Protein AF-E4YHD9-F1 (afdb_monomer_lite)

Foldseek 3Di:
DPVVVVLVPDPVNPVPDDCVVPPQQLVVVVVDPDLVLLVVLCVVVVHDSVVLVVLCVVCVVPVPPCPPPDRDPSNVSSVVVSVVSVVCSVCVVVVDPDDPPPVPPPDDPPDPDPPPPDPPPLDDPPPPPDDDDDDDDDDDPPPDDHDDDDAADKDQDDLVVVVVLLVVLCVVVVWDWDDPDPFKIKIKDQDPVDHPDIFIKMWGKDFDPPADPVGGMIGIHIGGDPPPPDPDDDPDDPPVVVVVNVVVSVVVSVSSVVSSVVVVVD

InterPro domains:
  IPR028375 KA1 domain/Ssp2, C-terminal [SSF103243] (132-262)
  IPR032270 AMPK, C-terminal adenylate sensor domain [PF16579] (148-260)

pLDDT: mean 76.1, std 18.82, range [35.81, 97.81]

Sequence (266 aa):
VNPFQDILEHPWFRVNLKDYLFPAPGQQLQMGIDVEACQEVASKFGVCPDIVRKIVEEHLESPDLNQNEDPSRYLVAYRLIIDGKILQSQEPDFYLAPNKTSLLNLNVPKKAHPERMHELLDSGPADMVGAGQQMTKMPSTRQRPRSKWHLGIRSQSNSMHVMKEVYRALHELGFLWRNISFFRIRVKMDSKRNPGRHEKMNITLYRSPRCSERSPDYLLDFSSCQMENEREQSGDNSDWVSSHSTMEFFEMCSKIINKLALQGNN

Structure (mmCIF, N/CA/C/O backbone):
data_AF-E4YHD9-F1
#
_entry.id   AF-E4YHD9-F1
#
loop_
_atom_site.group_PDB
_atom_site.id
_atom_site.type_symbol
_atom_site.label_atom_id
_atom_site.label_alt_id
_atom_site.label_comp_id
_atom_site.label_asym_id
_atom_site.label_entity_id
_atom_site.label_seq_id
_atom_site.pdbx_PDB_ins_code
_atom_site.Cartn_x
_atom_site.Cartn_y
_atom_site.Cartn_z
_atom_site.occupancy
_atom_site.B_iso_or_equiv
_atom_site.auth_seq_id
_atom_site.auth_comp_id
_atom_site.auth_asym_id
_atom_site.auth_atom_id
_atom_site.pdbx_PDB_model_num
ATOM 1 N N . VAL A 1 1 ? -9.314 5.407 -13.294 1.00 48.62 1 VAL A N 1
ATOM 2 C CA . VAL A 1 1 ? -9.326 6.669 -14.062 1.00 48.62 1 VAL A CA 1
ATOM 3 C C . VAL A 1 1 ? -7.913 7.184 -13.998 1.00 48.62 1 VAL A C 1
ATOM 5 O O . VAL A 1 1 ? -7.441 7.415 -12.890 1.00 48.62 1 VAL A O 1
ATOM 8 N N . ASN A 1 2 ? -7.197 7.159 -15.115 1.00 65.44 2 ASN A N 1
ATOM 9 C CA . ASN A 1 2 ? -5.822 7.630 -15.157 1.00 65.44 2 ASN A CA 1
ATOM 10 C C . ASN A 1 2 ? -5.903 9.072 -15.678 1.00 65.44 2 ASN A C 1
ATOM 12 O O . ASN A 1 2 ? -5.987 9.250 -16.888 1.00 65.44 2 ASN A O 1
ATOM 16 N N . PRO A 1 3 ? -5.985 10.088 -14.795 1.00 75.31 3 PRO A N 1
ATOM 17 C CA . PRO A 1 3 ? -6.380 11.450 -15.179 1.00 75.31 3 PRO A CA 1
ATOM 18 C C . PRO A 1 3 ?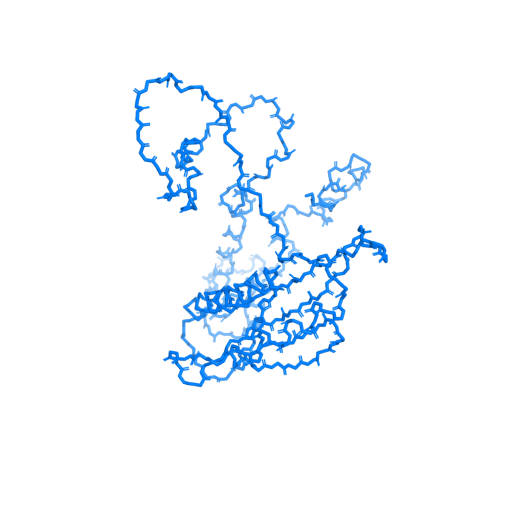 -5.442 12.066 -16.220 1.00 75.31 3 PRO A C 1
ATOM 20 O O . PRO A 1 3 ? -5.831 12.944 -16.977 1.00 75.31 3 PRO A O 1
ATOM 23 N N . PHE A 1 4 ? -4.205 11.582 -16.275 1.00 77.81 4 PHE A N 1
ATOM 24 C CA . PHE A 1 4 ? -3.233 11.964 -17.283 1.00 77.81 4 PHE A CA 1
ATOM 25 C C . PHE A 1 4 ? -3.585 11.430 -18.679 1.00 77.81 4 PHE A C 1
ATOM 27 O O . PHE A 1 4 ? -3.521 12.173 -19.652 1.00 77.81 4 PHE A O 1
ATOM 34 N N . GLN A 1 5 ? -4.023 10.171 -18.771 1.00 78.19 5 GLN A N 1
ATOM 35 C CA . GLN A 1 5 ? -4.458 9.563 -20.028 1.00 78.19 5 GLN A CA 1
ATOM 36 C C . GLN A 1 5 ? -5.685 10.289 -20.593 1.00 78.19 5 GLN A C 1
ATOM 38 O O . GLN A 1 5 ? -5.737 10.573 -21.786 1.00 78.19 5 GLN A O 1
ATOM 43 N N . ASP A 1 6 ? -6.615 10.677 -19.718 1.00 81.69 6 ASP A N 1
ATOM 44 C CA . ASP A 1 6 ? -7.809 11.434 -20.103 1.00 81.69 6 ASP A CA 1
ATOM 45 C C . ASP A 1 6 ? -7.440 12.803 -20.716 1.00 81.69 6 ASP A C 1
ATOM 47 O O . ASP A 1 6 ? -8.087 13.263 -21.657 1.00 81.69 6 ASP A O 1
ATOM 51 N N . ILE A 1 7 ? -6.367 13.442 -20.228 1.00 85.56 7 ILE A N 1
ATOM 52 C CA . ILE A 1 7 ? -5.830 14.691 -20.796 1.00 85.56 7 ILE A CA 1
ATOM 53 C C . ILE A 1 7 ? -5.183 14.435 -22.164 1.00 85.56 7 ILE A C 1
ATOM 55 O O . ILE A 1 7 ? -5.449 15.186 -23.100 1.00 85.56 7 ILE A O 1
ATOM 59 N N . LEU A 1 8 ? -4.385 13.371 -22.310 1.00 81.12 8 LEU A N 1
ATOM 60 C CA . LEU A 1 8 ? -3.753 12.998 -23.588 1.00 81.12 8 LEU A CA 1
ATOM 61 C C . LEU A 1 8 ? -4.771 12.624 -24.678 1.00 81.12 8 LEU A C 1
ATOM 63 O O . LEU A 1 8 ? -4.512 12.765 -25.878 1.00 81.12 8 LEU A O 1
ATOM 67 N N . GLU A 1 9 ? -5.935 12.126 -24.274 1.00 83.12 9 GLU A N 1
ATOM 68 C CA . GLU A 1 9 ? -7.043 11.781 -25.165 1.00 83.12 9 GLU A CA 1
ATOM 69 C C . GLU A 1 9 ? -7.969 12.969 -25.454 1.00 83.12 9 GLU A C 1
ATOM 71 O O . GLU A 1 9 ? -8.750 12.922 -26.407 1.00 83.12 9 GLU A O 1
ATOM 76 N N . HIS A 1 10 ? -7.861 14.061 -24.691 1.00 87.75 10 HIS A N 1
ATOM 77 C CA . HIS A 1 10 ? -8.752 15.203 -24.825 1.00 87.75 10 HIS A CA 1
ATOM 78 C C . HIS A 1 10 ? -8.559 15.920 -26.181 1.00 87.75 10 HIS A C 1
ATOM 80 O O . HIS A 1 10 ? -7.440 16.338 -26.501 1.00 87.75 10 HIS A O 1
ATOM 86 N N . PRO A 1 11 ? -9.632 16.163 -26.966 1.00 88.06 11 PRO A N 1
ATOM 87 C CA . PRO A 1 11 ? -9.526 16.726 -28.317 1.00 88.06 11 PRO A CA 1
ATOM 88 C C . PRO A 1 11 ? -8.788 18.064 -28.379 1.00 88.06 11 PRO A C 1
ATOM 90 O O . PRO A 1 11 ? -8.002 18.284 -29.293 1.00 88.06 11 PRO A O 1
ATOM 93 N N . TRP A 1 12 ? -8.996 18.935 -27.385 1.00 90.62 12 TRP A N 1
ATOM 94 C CA . TRP A 1 12 ? -8.297 20.223 -27.289 1.00 90.62 12 TRP A CA 1
ATOM 95 C C . TRP A 1 12 ? -6.788 20.062 -27.065 1.00 90.62 12 TRP A C 1
ATOM 97 O O . TRP A 1 12 ? -6.008 20.822 -27.626 1.00 90.62 12 TRP A O 1
ATOM 107 N N . PHE A 1 13 ? -6.371 19.062 -26.281 1.00 87.00 13 PHE A N 1
ATOM 108 C CA . PHE A 1 13 ? -4.959 18.833 -25.970 1.00 87.00 13 PHE A CA 1
ATOM 109 C C . PHE A 1 13 ? -4.200 18.237 -27.163 1.00 87.00 13 PHE A C 1
ATOM 111 O O . PHE A 1 13 ? -3.004 18.465 -27.313 1.00 87.00 13 PHE A O 1
ATOM 118 N N . ARG 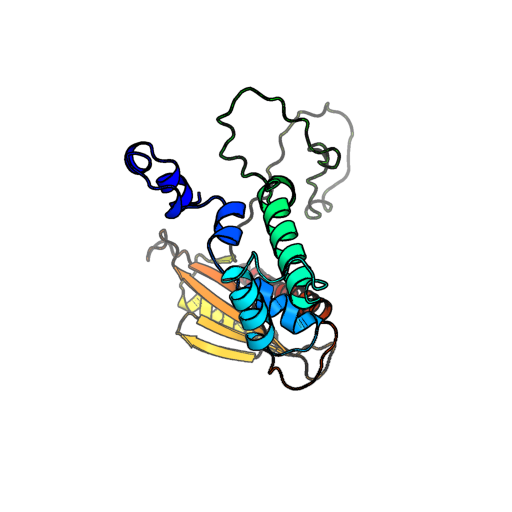A 1 14 ? -4.900 17.515 -28.048 1.00 84.50 14 ARG A N 1
ATOM 119 C CA . ARG A 1 14 ? -4.325 16.952 -29.280 1.00 84.50 14 ARG A CA 1
ATOM 120 C C . ARG A 1 14 ? -4.115 17.974 -30.398 1.00 84.50 14 ARG A C 1
ATOM 122 O O . ARG A 1 14 ? -3.439 17.664 -31.376 1.00 84.50 14 ARG A O 1
ATOM 129 N N . VAL A 1 15 ? -4.662 19.184 -30.283 1.00 87.81 15 VAL A N 1
ATOM 130 C CA . VAL A 1 15 ? -4.446 20.238 -31.285 1.00 87.81 15 VAL A CA 1
ATOM 131 C C . VAL A 1 15 ? -2.994 20.719 -31.211 1.00 87.81 15 VAL A C 1
ATOM 133 O O . VAL A 1 15 ? -2.560 21.217 -30.178 1.00 87.81 15 VAL A O 1
ATOM 136 N N . ASN A 1 16 ? -2.249 20.605 -32.318 1.00 81.62 16 ASN A N 1
ATOM 137 C CA . ASN A 1 16 ? -0.822 20.961 -32.415 1.00 81.62 16 ASN A CA 1
ATOM 138 C C . ASN A 1 16 ? 0.091 20.232 -31.410 1.00 81.62 16 ASN A C 1
ATOM 140 O O . ASN A 1 16 ? 1.177 20.723 -31.084 1.00 81.62 16 ASN A O 1
ATOM 144 N N . LEU A 1 17 ? -0.329 19.062 -30.921 1.00 82.38 17 LEU A N 1
ATOM 145 C CA . LEU A 1 17 ? 0.505 18.245 -30.054 1.00 82.38 17 LEU A CA 1
ATOM 146 C C . LEU A 1 17 ? 1.655 17.651 -30.869 1.00 82.38 17 LEU A C 1
ATOM 148 O O . LEU A 1 17 ? 1.427 16.983 -31.872 1.00 82.38 17 LEU A O 1
ATOM 152 N N . LYS A 1 18 ? 2.893 17.915 -30.452 1.00 81.69 18 LYS A N 1
ATOM 153 C CA . LYS A 1 18 ? 4.074 17.389 -31.138 1.00 81.69 18 LYS A CA 1
ATOM 154 C C . LYS A 1 18 ? 4.353 15.955 -30.692 1.00 81.69 18 LYS A C 1
ATOM 156 O O . LYS A 1 18 ? 4.441 15.704 -29.492 1.00 81.69 18 LYS A O 1
ATOM 161 N N . ASP A 1 19 ? 4.583 15.062 -31.650 1.00 70.50 19 ASP A N 1
ATOM 162 C CA . ASP A 1 19 ? 4.723 13.615 -31.412 1.00 70.50 19 ASP A CA 1
ATOM 163 C C . ASP A 1 19 ? 5.881 13.249 -30.470 1.00 70.50 19 ASP A C 1
ATOM 165 O O . ASP A 1 19 ? 5.806 12.273 -29.730 1.00 70.50 19 ASP A O 1
ATOM 169 N N . TYR A 1 20 ? 6.935 14.069 -30.419 1.00 75.56 20 TYR A N 1
ATOM 170 C CA . TYR A 1 20 ? 8.066 13.837 -29.516 1.00 75.56 20 TYR A CA 1
ATOM 171 C C . TYR A 1 20 ? 7.750 14.108 -28.036 1.00 75.56 20 TYR A C 1
ATOM 173 O O . TYR A 1 20 ? 8.527 13.707 -27.173 1.00 75.56 20 TYR A O 1
ATOM 181 N N . LEU A 1 21 ? 6.662 14.826 -27.721 1.00 77.56 21 LEU A N 1
ATOM 182 C CA . LEU A 1 21 ? 6.291 15.134 -26.333 1.00 77.56 21 LEU A CA 1
ATOM 183 C C . LEU A 1 21 ? 5.737 13.902 -25.615 1.00 77.56 21 LEU A C 1
ATOM 185 O O . LEU A 1 21 ? 5.952 13.748 -24.415 1.00 77.56 21 LEU A O 1
ATOM 189 N N . PHE A 1 22 ? 5.057 13.026 -26.360 1.00 73.50 22 PHE A N 1
ATOM 190 C CA . PHE A 1 22 ? 4.496 11.768 -25.871 1.00 73.50 22 PHE A CA 1
ATOM 191 C C . PHE A 1 22 ? 4.746 10.670 -26.905 1.00 73.50 22 PHE A C 1
ATOM 193 O O . PHE A 1 22 ? 3.812 10.252 -27.594 1.00 73.50 22 PHE A O 1
ATOM 200 N N . PRO A 1 23 ? 6.002 10.217 -27.052 1.00 67.06 23 PRO A N 1
ATOM 201 C CA . PRO A 1 23 ? 6.299 9.168 -28.007 1.00 67.06 23 PRO A CA 1
ATOM 202 C C . PRO A 1 23 ? 5.569 7.897 -27.573 1.00 67.06 23 PRO A C 1
ATOM 204 O O . PRO A 1 23 ? 5.391 7.651 -26.376 1.00 67.06 23 PRO A O 1
ATOM 207 N N . ALA A 1 24 ? 5.161 7.066 -28.532 1.00 64.69 24 ALA A N 1
ATOM 208 C CA . ALA A 1 24 ? 4.681 5.729 -28.192 1.00 64.69 24 ALA A CA 1
ATOM 209 C C . ALA A 1 24 ? 5.757 5.005 -27.354 1.00 64.69 24 ALA A C 1
ATOM 211 O O . ALA A 1 24 ? 6.942 5.273 -27.567 1.00 64.69 24 ALA A O 1
ATOM 212 N N . PRO A 1 25 ? 5.410 4.076 -26.447 1.00 59.47 25 PRO A N 1
ATOM 213 C CA . PRO A 1 25 ? 6.402 3.418 -25.594 1.00 59.47 25 PRO A CA 1
ATOM 214 C C . PRO A 1 25 ? 7.589 2.836 -26.380 1.00 59.47 25 PRO A C 1
ATOM 216 O O . PRO A 1 25 ? 8.729 2.943 -25.945 1.00 59.47 25 PRO A O 1
ATOM 219 N N . GLY A 1 26 ? 7.351 2.328 -27.597 1.00 61.28 26 GLY A N 1
ATOM 220 C CA . GLY A 1 26 ? 8.428 1.874 -28.479 1.00 61.28 26 GLY A CA 1
ATOM 221 C C . GLY A 1 26 ? 9.274 2.980 -29.128 1.00 61.28 26 GLY A C 1
ATOM 222 O O . GLY A 1 26 ? 10.451 2.766 -29.388 1.00 61.28 26 GLY A O 1
ATOM 223 N N . GLN A 1 27 ? 8.718 4.176 -29.340 1.00 61.53 27 GLN A N 1
ATOM 224 C CA . GLN A 1 27 ? 9.462 5.350 -29.809 1.00 61.53 27 GLN A CA 1
ATOM 225 C C . GLN A 1 27 ? 10.264 6.000 -28.673 1.00 61.53 27 GLN A C 1
ATOM 227 O O . GLN A 1 27 ? 11.371 6.467 -28.913 1.00 61.53 27 GLN A O 1
ATOM 232 N N . GLN A 1 28 ? 9.770 5.994 -27.426 1.00 60.44 28 GLN A N 1
ATOM 233 C CA . GLN A 1 28 ? 10.513 6.528 -26.269 1.00 60.44 28 GLN A CA 1
ATOM 234 C C . GLN A 1 28 ? 11.845 5.801 -26.078 1.00 60.44 28 GLN A C 1
ATOM 236 O O . GLN A 1 28 ? 12.870 6.436 -25.849 1.00 60.44 28 GLN A O 1
ATOM 241 N N . LEU A 1 29 ? 11.825 4.480 -26.254 1.00 59.84 29 LEU A N 1
ATOM 242 C CA . LEU A 1 29 ? 12.993 3.604 -26.169 1.00 59.84 29 LEU A CA 1
ATOM 243 C C . LEU A 1 29 ? 13.989 3.792 -27.327 1.00 59.84 29 LEU A C 1
ATOM 245 O O . LEU A 1 29 ? 15.109 3.294 -27.265 1.00 59.84 29 LEU A O 1
ATOM 249 N N . GLN A 1 30 ? 13.581 4.501 -28.383 1.00 63.38 30 GLN A N 1
ATOM 250 C CA . GLN A 1 30 ? 14.393 4.791 -29.564 1.00 63.38 30 GLN A CA 1
ATOM 251 C C . GLN A 1 30 ? 14.929 6.235 -29.568 1.00 63.38 30 GLN A C 1
ATOM 253 O O . GLN A 1 30 ? 15.876 6.536 -30.288 1.00 63.38 30 GLN A O 1
ATOM 258 N N . MET A 1 31 ? 14.347 7.120 -28.748 1.00 62.12 31 MET A N 1
ATOM 259 C CA . MET A 1 31 ? 14.661 8.555 -28.674 1.00 62.12 31 MET A CA 1
ATOM 260 C C . MET A 1 31 ? 15.715 8.917 -27.612 1.00 62.12 31 MET A C 1
ATOM 262 O O . MET A 1 31 ? 15.971 10.098 -27.377 1.00 62.12 31 MET A O 1
ATOM 266 N N . GLY A 1 32 ? 16.328 7.928 -26.962 1.00 71.56 32 GLY A N 1
ATOM 267 C CA . GLY A 1 32 ? 17.365 8.131 -25.955 1.00 71.56 32 GLY A CA 1
ATOM 268 C C . GLY A 1 32 ? 17.894 6.811 -25.401 1.00 71.56 32 GLY A C 1
ATOM 269 O O . GLY A 1 32 ? 17.433 5.735 -25.776 1.00 71.56 32 GLY A O 1
ATOM 270 N N . ILE A 1 33 ? 18.876 6.897 -24.505 1.00 79.88 33 ILE A N 1
ATOM 271 C CA . ILE A 1 33 ? 19.463 5.720 -23.860 1.00 79.88 33 ILE A CA 1
ATOM 272 C C . ILE A 1 33 ? 18.646 5.365 -22.623 1.00 79.88 33 ILE A C 1
ATOM 274 O O . ILE A 1 33 ? 18.515 6.164 -21.694 1.00 79.88 33 ILE A O 1
ATOM 278 N N . ASP A 1 34 ? 18.109 4.150 -22.607 1.00 83.88 34 ASP A N 1
ATOM 279 C CA . ASP A 1 34 ? 17.358 3.617 -21.479 1.00 83.88 34 ASP A CA 1
ATOM 280 C C . ASP A 1 34 ? 18.332 3.204 -20.365 1.00 83.88 34 ASP A C 1
ATOM 282 O O . ASP A 1 34 ? 19.030 2.187 -20.432 1.00 83.88 34 ASP A O 1
ATOM 286 N N . VAL A 1 35 ? 18.382 4.027 -19.317 1.00 86.62 35 VAL A N 1
ATOM 287 C CA . VAL A 1 35 ? 19.267 3.828 -18.162 1.00 86.62 35 VAL A CA 1
ATOM 288 C C . VAL A 1 35 ? 18.940 2.536 -17.407 1.00 86.62 35 VAL A C 1
ATOM 290 O O . VAL A 1 35 ? 19.848 1.897 -16.877 1.00 86.62 35 VAL A O 1
ATOM 293 N N . GLU A 1 36 ? 17.671 2.128 -17.372 1.00 87.69 36 GLU A N 1
ATOM 294 C CA . GLU A 1 36 ? 17.235 0.898 -16.708 1.00 87.69 36 GLU A CA 1
ATOM 295 C C . GLU A 1 36 ? 17.693 -0.335 -17.494 1.00 87.69 36 GLU A C 1
ATOM 297 O O . 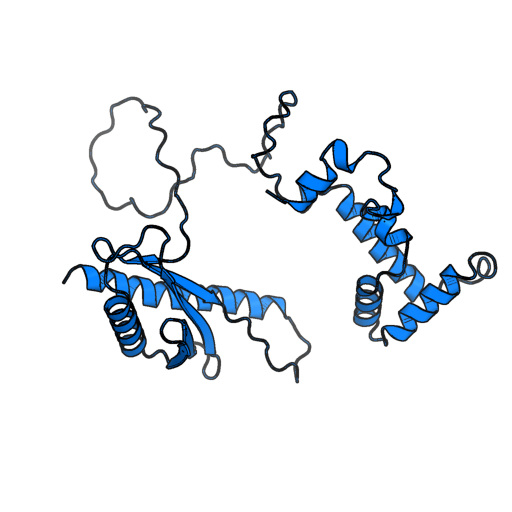GLU A 1 36 ? 18.213 -1.278 -16.903 1.00 87.69 36 GLU A O 1
ATOM 302 N N . ALA A 1 37 ? 17.601 -0.303 -18.826 1.00 87.25 37 ALA A N 1
ATOM 303 C CA . ALA A 1 37 ? 18.131 -1.356 -19.684 1.00 87.25 37 ALA A CA 1
ATOM 304 C C . ALA A 1 37 ? 19.661 -1.458 -19.555 1.00 87.25 37 ALA A C 1
ATOM 306 O O . ALA A 1 37 ? 20.192 -2.560 -19.425 1.00 87.25 37 ALA A O 1
ATOM 307 N N . CYS A 1 38 ? 20.384 -0.331 -19.501 1.00 87.25 38 CYS A N 1
ATOM 308 C CA . CYS A 1 38 ? 21.824 -0.343 -19.218 1.00 87.25 38 CYS A CA 1
ATOM 309 C C . CYS A 1 38 ? 22.137 -0.958 -17.846 1.00 87.25 38 CYS A C 1
ATOM 311 O O . CYS A 1 38 ? 23.080 -1.742 -17.731 1.00 87.25 38 CYS A O 1
ATOM 313 N N . GLN A 1 39 ? 21.349 -0.629 -16.818 1.00 90.25 39 GLN A N 1
ATOM 314 C CA . GLN A 1 39 ? 21.501 -1.189 -15.475 1.00 90.25 39 GLN A CA 1
ATOM 315 C C . GLN A 1 39 ? 21.225 -2.697 -15.454 1.00 90.25 39 GLN A C 1
ATOM 317 O O . GLN A 1 39 ? 21.942 -3.443 -14.787 1.00 90.25 39 GLN A O 1
ATOM 322 N N . GLU A 1 40 ? 20.217 -3.157 -16.196 1.00 90.06 40 GLU A N 1
ATOM 323 C CA . GLU A 1 40 ? 19.879 -4.573 -16.318 1.00 90.06 40 GLU A CA 1
ATOM 324 C C . GLU A 1 40 ? 21.012 -5.356 -16.998 1.00 90.06 40 GLU A C 1
ATOM 326 O O . GLU A 1 40 ? 21.455 -6.374 -16.460 1.00 90.06 40 GLU A O 1
ATOM 331 N N . VAL A 1 41 ? 21.549 -4.863 -18.123 1.00 90.12 41 VAL A N 1
ATOM 332 C CA . VAL A 1 41 ? 22.732 -5.462 -18.772 1.00 90.12 41 VAL A CA 1
ATOM 333 C C . VAL A 1 41 ? 23.905 -5.480 -17.794 1.00 90.12 41 VAL A C 1
ATOM 335 O O . VAL A 1 41 ? 24.510 -6.524 -17.566 1.00 90.12 41 VAL A O 1
ATOM 338 N N . ALA A 1 42 ? 24.203 -4.348 -17.160 1.00 90.81 42 ALA A N 1
ATOM 339 C CA . ALA A 1 42 ? 25.302 -4.240 -16.210 1.00 90.81 42 ALA A CA 1
ATOM 340 C C . ALA A 1 42 ? 25.182 -5.254 -15.063 1.00 90.81 42 ALA A C 1
ATOM 342 O O . ALA A 1 42 ? 26.152 -5.941 -14.741 1.00 90.81 42 ALA A O 1
ATOM 343 N N . SER A 1 43 ? 23.974 -5.427 -14.522 1.00 91.56 43 SER A N 1
ATOM 344 C CA . SER A 1 43 ? 23.688 -6.401 -13.471 1.00 91.56 43 SER A CA 1
ATOM 345 C C . SER A 1 43 ? 23.843 -7.848 -13.943 1.00 91.56 43 SER A C 1
ATOM 347 O O . SER A 1 43 ? 24.369 -8.662 -13.188 1.00 91.56 43 SER A O 1
ATOM 349 N N . LYS A 1 44 ? 23.407 -8.196 -15.163 1.00 88.62 44 LYS A N 1
ATOM 350 C CA . LYS A 1 44 ? 23.517 -9.576 -15.682 1.00 88.62 44 LYS A CA 1
ATOM 351 C C . LYS A 1 44 ? 24.943 -9.957 -16.068 1.00 88.62 44 LYS A C 1
ATOM 353 O O . LYS A 1 44 ? 25.311 -11.121 -15.947 1.00 88.62 44 LYS A O 1
ATOM 358 N N . PHE A 1 45 ? 25.743 -8.990 -16.514 1.00 86.62 45 PHE A N 1
ATOM 359 C CA . PHE A 1 45 ? 27.141 -9.207 -16.897 1.00 86.62 45 PHE A CA 1
ATOM 360 C C . PHE A 1 45 ? 28.145 -8.896 -15.772 1.00 86.62 45 PHE A C 1
ATOM 362 O O . PHE A 1 45 ? 29.337 -9.133 -15.954 1.00 86.62 45 PHE A O 1
ATOM 369 N N . GLY A 1 46 ? 27.690 -8.379 -14.625 1.00 87.88 46 GLY A N 1
ATOM 370 C CA . GLY A 1 46 ? 28.546 -8.032 -13.485 1.00 87.88 46 GLY A CA 1
ATOM 371 C C . GLY A 1 46 ? 29.512 -6.874 -13.760 1.00 87.88 46 GLY A C 1
ATOM 372 O O . GLY A 1 46 ? 30.614 -6.852 -13.217 1.00 87.88 46 GLY A O 1
ATOM 373 N N . VAL A 1 47 ? 29.135 -5.932 -14.628 1.00 89.69 47 VAL A N 1
ATOM 374 C CA . VAL A 1 47 ? 29.976 -4.795 -15.047 1.00 89.69 47 VAL A CA 1
ATOM 375 C C . VAL A 1 47 ? 29.423 -3.466 -14.539 1.00 89.69 47 VAL A C 1
ATOM 377 O O . VAL A 1 47 ? 28.269 -3.374 -14.131 1.00 89.69 47 VAL A O 1
ATOM 380 N N . CYS A 1 48 ? 30.241 -2.411 -14.570 1.00 87.38 48 CYS A N 1
ATOM 381 C CA . CYS A 1 48 ? 29.781 -1.070 -14.218 1.00 87.38 48 CYS A CA 1
ATOM 382 C C . CYS A 1 48 ? 28.767 -0.548 -15.266 1.00 87.38 48 CYS A C 1
ATOM 384 O O . CYS A 1 48 ? 29.068 -0.609 -16.463 1.00 87.38 48 CYS A O 1
ATOM 386 N N . PRO A 1 49 ? 27.610 0.011 -14.855 1.00 85.81 49 PRO A N 1
ATOM 387 C CA . PRO A 1 49 ? 26.605 0.571 -15.768 1.00 85.81 49 PRO A CA 1
ATOM 388 C C . PRO A 1 49 ? 27.147 1.641 -16.717 1.00 85.81 49 PRO A C 1
ATOM 390 O O . PRO A 1 49 ? 26.716 1.719 -17.867 1.00 85.81 49 PRO A O 1
ATOM 393 N N . ASP A 1 50 ? 28.139 2.416 -16.272 1.00 86.81 50 ASP A N 1
ATOM 394 C CA . ASP A 1 50 ? 28.770 3.458 -17.087 1.00 86.81 50 ASP A CA 1
ATOM 395 C C . ASP A 1 50 ? 29.531 2.888 -18.293 1.00 86.81 50 ASP A C 1
ATOM 397 O O . ASP A 1 50 ? 29.644 3.555 -19.318 1.00 86.81 50 ASP A O 1
ATOM 401 N N . ILE A 1 51 ? 30.033 1.650 -18.203 1.00 85.31 51 ILE A N 1
ATOM 402 C CA . ILE A 1 51 ? 30.708 0.978 -19.325 1.00 85.31 51 ILE A CA 1
ATOM 403 C C . ILE A 1 51 ? 29.687 0.636 -20.407 1.00 85.31 51 ILE A C 1
ATOM 405 O O . ILE A 1 51 ? 29.913 0.918 -21.580 1.00 85.31 51 ILE A O 1
ATOM 409 N N . VAL A 1 52 ? 28.549 0.057 -20.011 1.00 84.81 52 VAL A N 1
ATOM 410 C CA . VAL A 1 52 ? 27.468 -0.288 -20.944 1.00 84.81 52 VAL A CA 1
ATOM 411 C C . VAL A 1 52 ? 26.930 0.976 -21.607 1.00 84.81 52 VAL A C 1
ATOM 413 O O . VAL A 1 52 ? 26.767 0.995 -22.823 1.00 84.81 52 VAL A O 1
ATOM 416 N N . ARG A 1 53 ? 26.716 2.044 -20.827 1.00 86.62 53 ARG A N 1
ATOM 417 C CA . ARG A 1 53 ? 26.241 3.328 -21.347 1.00 86.62 53 ARG A CA 1
ATOM 418 C C . ARG A 1 53 ? 27.183 3.898 -22.405 1.00 86.62 53 ARG A C 1
ATOM 420 O O . ARG A 1 53 ? 26.720 4.184 -23.498 1.00 86.62 53 ARG A O 1
ATOM 427 N N . LYS A 1 54 ? 28.486 3.982 -22.118 1.00 85.69 54 LYS A N 1
ATOM 428 C CA . LYS A 1 54 ? 29.482 4.512 -23.066 1.00 85.69 54 LYS A CA 1
ATOM 429 C C . LYS A 1 54 ? 29.516 3.741 -24.383 1.00 85.69 54 LYS A C 1
ATOM 431 O O . LYS A 1 54 ? 29.563 4.352 -25.438 1.00 85.69 54 LYS A O 1
ATOM 436 N N . ILE A 1 55 ? 29.453 2.410 -24.320 1.00 84.00 55 ILE A N 1
ATOM 437 C CA . ILE A 1 55 ? 29.454 1.556 -25.520 1.00 84.00 55 ILE A CA 1
ATOM 438 C C . ILE A 1 55 ? 28.187 1.783 -26.357 1.00 84.00 55 ILE A C 1
ATOM 440 O O . ILE A 1 55 ? 28.243 1.775 -27.584 1.00 84.00 55 ILE A O 1
ATOM 444 N N . VAL A 1 56 ? 27.037 1.985 -25.707 1.00 83.81 56 VAL A N 1
ATOM 445 C CA . VAL A 1 56 ? 25.777 2.300 -26.396 1.00 83.81 56 VAL A CA 1
ATOM 446 C C . VAL A 1 56 ? 25.805 3.718 -26.982 1.00 83.81 56 VAL A C 1
ATOM 448 O O . VAL A 1 56 ? 25.358 3.895 -28.111 1.00 83.81 56 VAL A O 1
ATOM 451 N N . GLU A 1 57 ? 26.354 4.702 -26.261 1.00 84.38 57 GLU A N 1
ATOM 452 C CA . GLU A 1 57 ? 26.552 6.087 -26.732 1.00 84.38 57 GLU A CA 1
ATOM 453 C C . GLU A 1 57 ? 27.439 6.131 -27.980 1.00 84.38 57 GLU A C 1
ATOM 455 O O . GLU A 1 57 ? 27.025 6.654 -29.012 1.00 84.38 57 GLU A O 1
ATOM 460 N N . GLU A 1 58 ? 28.612 5.498 -27.920 1.00 82.62 58 GLU A N 1
ATOM 461 C CA . GLU A 1 58 ? 29.586 5.448 -29.016 1.00 82.62 58 GLU A CA 1
ATOM 462 C C . GLU A 1 58 ? 28.981 4.854 -30.298 1.00 82.62 58 GLU A C 1
ATOM 464 O O . GLU A 1 58 ? 29.186 5.368 -31.402 1.00 82.62 58 GLU A O 1
ATOM 469 N N . HIS A 1 59 ? 28.172 3.801 -30.153 1.00 77.62 59 HIS A N 1
ATOM 470 C CA . HIS A 1 59 ? 27.513 3.160 -31.287 1.00 77.62 59 HIS A CA 1
ATOM 471 C C . HIS A 1 59 ? 26.334 3.976 -31.844 1.00 77.62 59 HIS A C 1
ATOM 473 O O . HIS A 1 59 ? 26.029 3.880 -33.032 1.00 77.62 59 HIS A O 1
ATOM 479 N N . LEU A 1 60 ? 25.671 4.786 -31.012 1.00 75.88 60 LEU A N 1
ATOM 480 C CA . LEU A 1 60 ? 24.581 5.669 -31.437 1.00 75.88 60 LEU A CA 1
ATOM 481 C C . LEU A 1 60 ? 25.107 6.909 -32.182 1.00 75.88 60 LEU A C 1
ATOM 483 O O . LEU A 1 60 ? 24.458 7.388 -33.111 1.00 75.88 60 LEU A O 1
ATOM 487 N N . GLU A 1 61 ? 26.286 7.406 -31.798 1.00 73.62 61 GLU A N 1
ATOM 488 C CA . GLU A 1 61 ? 26.963 8.542 -32.439 1.00 73.62 61 GLU A CA 1
ATOM 489 C C . GLU A 1 61 ? 27.650 8.166 -33.764 1.00 73.62 61 GLU A C 1
ATOM 491 O O . GLU A 1 61 ? 27.797 9.020 -34.641 1.00 73.62 61 GLU A O 1
ATOM 496 N N . SER A 1 62 ? 28.047 6.899 -33.945 1.00 66.25 62 SER A N 1
ATOM 497 C CA . SER A 1 62 ? 28.796 6.430 -35.124 1.00 66.25 62 SER A CA 1
ATOM 498 C C . SER A 1 62 ? 28.248 5.127 -35.750 1.00 66.25 62 SER A C 1
ATOM 500 O O . SER A 1 62 ? 28.948 4.113 -35.816 1.00 66.25 62 SER A O 1
ATOM 502 N N . PRO A 1 63 ? 27.006 5.128 -36.276 1.00 64.56 63 PRO A N 1
ATOM 503 C CA . PRO A 1 63 ? 26.370 3.920 -36.817 1.00 64.56 63 PRO A CA 1
ATOM 504 C C . PRO A 1 63 ? 27.051 3.357 -38.082 1.00 64.56 63 PRO A C 1
ATOM 506 O O . PRO A 1 63 ? 26.966 2.159 -38.343 1.00 64.56 63 PRO A O 1
ATOM 509 N N . ASP A 1 64 ? 27.749 4.192 -38.862 1.00 58.06 64 ASP A N 1
ATOM 510 C CA . ASP A 1 64 ? 28.301 3.807 -40.172 1.00 58.06 64 ASP A CA 1
ATOM 511 C C . ASP A 1 64 ? 29.732 3.242 -40.131 1.00 58.06 64 ASP A C 1
ATOM 513 O O . ASP A 1 64 ? 30.149 2.569 -41.073 1.00 58.06 64 ASP A O 1
ATOM 517 N N . LEU A 1 65 ? 30.500 3.477 -39.060 1.00 56.03 65 LEU A N 1
ATOM 518 C CA . LEU A 1 65 ? 31.923 3.094 -39.006 1.00 56.03 65 LEU A CA 1
ATOM 519 C C . LEU A 1 65 ? 32.161 1.654 -38.523 1.00 56.03 65 LEU A C 1
ATOM 521 O O . LEU A 1 65 ? 33.214 1.085 -38.800 1.00 56.03 65 LEU A O 1
ATOM 525 N N . ASN A 1 66 ? 31.174 1.047 -37.859 1.00 56.56 66 ASN A N 1
ATOM 526 C CA . ASN A 1 66 ? 31.326 -0.226 -37.147 1.00 56.56 66 ASN A CA 1
ATOM 527 C C . ASN A 1 66 ? 30.656 -1.426 -37.842 1.00 56.56 66 ASN A C 1
ATOM 529 O O . ASN A 1 66 ? 30.519 -2.481 -37.235 1.00 56.56 66 ASN A O 1
ATOM 533 N N . GLN A 1 67 ? 30.249 -1.311 -39.115 1.00 56.53 67 GLN A N 1
ATOM 534 C CA . GLN A 1 67 ? 29.571 -2.412 -39.829 1.00 56.53 67 GLN A CA 1
ATOM 535 C C . GLN A 1 67 ? 30.462 -3.649 -40.075 1.00 56.53 67 GLN A C 1
ATOM 537 O O . GLN A 1 67 ? 29.942 -4.714 -40.398 1.00 56.53 67 GLN A O 1
ATOM 542 N N . ASN A 1 68 ? 31.787 -3.519 -39.928 1.00 56.00 68 ASN A N 1
ATOM 543 C CA . ASN A 1 68 ? 32.751 -4.598 -40.172 1.00 56.00 68 ASN A CA 1
ATOM 544 C C . ASN A 1 68 ? 33.234 -5.314 -38.896 1.00 56.00 68 ASN A C 1
ATOM 546 O O . ASN A 1 68 ? 33.968 -6.294 -39.014 1.00 56.00 68 ASN A O 1
ATOM 550 N N . GLU A 1 69 ? 32.854 -4.848 -37.702 1.00 65.81 69 GLU A N 1
ATOM 551 C CA . GLU A 1 69 ? 33.205 -5.498 -36.434 1.00 65.81 69 GLU A CA 1
ATOM 552 C C . GLU A 1 69 ? 31.985 -6.185 -35.820 1.00 65.81 69 GLU A C 1
ATOM 554 O O . GLU A 1 69 ? 30.869 -5.662 -35.863 1.00 65.81 69 GLU A O 1
ATOM 559 N N . ASP A 1 70 ? 32.197 -7.365 -35.230 1.00 70.62 70 ASP A N 1
ATOM 560 C CA . ASP A 1 70 ? 31.142 -8.061 -34.500 1.00 70.62 70 ASP A CA 1
ATOM 561 C C . ASP A 1 70 ? 30.617 -7.149 -33.375 1.00 70.62 70 ASP A C 1
ATOM 563 O O . ASP A 1 70 ? 31.403 -6.676 -32.543 1.00 70.62 70 ASP A O 1
ATOM 567 N N . PRO A 1 71 ? 29.298 -6.887 -33.309 1.00 74.44 71 PRO A N 1
ATOM 568 C CA . PRO A 1 71 ? 28.748 -5.958 -32.338 1.00 74.44 71 PRO A CA 1
ATOM 569 C C . PRO A 1 71 ? 29.067 -6.423 -30.918 1.00 74.44 71 PRO A C 1
ATOM 571 O O . PRO A 1 71 ? 28.913 -7.595 -30.564 1.00 74.44 71 PRO A O 1
ATOM 574 N N . SER A 1 72 ? 29.482 -5.477 -30.074 1.00 83.06 72 SER A N 1
ATOM 575 C CA . SER A 1 72 ? 29.795 -5.758 -28.675 1.00 83.06 72 SER A CA 1
ATOM 576 C C . SER A 1 72 ? 28.634 -6.484 -27.993 1.00 83.06 72 SER A C 1
ATOM 578 O O . SER A 1 72 ? 27.478 -6.063 -28.074 1.00 83.06 72 SER A O 1
ATOM 580 N N . ARG A 1 73 ? 28.935 -7.550 -27.245 1.00 86.56 73 ARG A N 1
ATOM 581 C CA . ARG A 1 73 ? 27.931 -8.337 -26.503 1.00 86.56 73 ARG A CA 1
ATOM 582 C C . ARG A 1 73 ? 27.018 -7.487 -25.607 1.00 86.56 73 ARG A C 1
ATOM 584 O O . ARG A 1 73 ? 25.868 -7.857 -25.391 1.00 86.56 73 ARG A O 1
ATOM 591 N N . TYR A 1 74 ? 27.511 -6.352 -25.103 1.00 87.25 74 TYR A N 1
ATOM 592 C CA . TYR A 1 74 ? 26.728 -5.424 -24.279 1.00 87.25 74 TYR A CA 1
ATOM 593 C C . TYR A 1 74 ? 25.692 -4.658 -25.103 1.00 87.25 74 TYR A C 1
ATOM 595 O O . TYR A 1 74 ? 24.565 -4.481 -24.651 1.00 87.25 74 TYR A O 1
ATOM 603 N N . LEU A 1 75 ? 26.059 -4.256 -26.323 1.00 85.88 75 LEU A N 1
ATOM 604 C CA . LEU A 1 75 ? 25.163 -3.599 -27.268 1.00 85.88 75 LEU A CA 1
ATOM 605 C C . LEU A 1 75 ? 24.068 -4.561 -27.736 1.00 85.88 75 LEU A C 1
ATOM 607 O O . LEU A 1 75 ? 22.893 -4.203 -27.733 1.00 85.88 75 LEU A O 1
ATOM 611 N N . VAL A 1 76 ? 24.443 -5.801 -28.071 1.00 88.75 76 VAL A N 1
ATOM 612 C CA . VAL A 1 76 ? 23.484 -6.852 -28.442 1.00 88.75 76 VAL A CA 1
ATOM 613 C C . VAL A 1 76 ? 22.497 -7.101 -27.299 1.00 88.75 76 VAL A C 1
ATOM 615 O O . VAL A 1 76 ? 21.288 -7.089 -27.516 1.00 88.75 76 VAL A O 1
ATOM 618 N N . ALA A 1 77 ? 22.990 -7.260 -26.067 1.00 89.12 77 ALA A N 1
ATOM 619 C CA . ALA A 1 77 ? 22.138 -7.464 -24.898 1.00 89.12 77 ALA A CA 1
ATOM 620 C C . ALA A 1 77 ? 21.213 -6.267 -24.615 1.00 89.12 77 ALA A C 1
ATOM 622 O O . ALA A 1 77 ? 20.036 -6.466 -24.319 1.00 89.12 77 ALA A O 1
ATOM 623 N N . TYR A 1 78 ? 21.722 -5.037 -24.740 1.00 89.06 78 TYR A N 1
ATOM 624 C CA . TYR A 1 78 ? 20.916 -3.823 -24.611 1.00 89.06 78 TYR A CA 1
ATOM 625 C C . TYR A 1 78 ? 19.792 -3.801 -25.650 1.00 89.06 78 TYR A C 1
ATOM 627 O O . TYR A 1 78 ? 18.630 -3.610 -25.295 1.00 89.06 78 TYR A O 1
ATOM 635 N N . ARG A 1 79 ? 20.110 -4.081 -26.921 1.00 87.81 79 ARG A N 1
ATOM 636 C CA . ARG A 1 79 ? 19.115 -4.101 -27.996 1.00 87.81 79 ARG A CA 1
ATOM 637 C C . ARG A 1 79 ? 18.028 -5.145 -27.757 1.00 87.81 79 ARG A C 1
ATOM 639 O O . ARG A 1 79 ? 16.857 -4.830 -27.927 1.00 87.81 79 ARG A O 1
ATOM 646 N N . LEU A 1 80 ? 18.400 -6.337 -27.289 1.00 90.31 80 LEU A N 1
ATOM 647 C CA . LEU A 1 80 ? 17.443 -7.391 -26.938 1.00 90.31 80 LEU A CA 1
ATOM 648 C C . LEU A 1 80 ? 16.471 -6.961 -25.828 1.00 90.31 80 LEU A C 1
ATOM 650 O O . LEU A 1 80 ? 15.284 -7.273 -25.906 1.00 90.31 80 LEU A O 1
ATOM 654 N N . ILE A 1 81 ? 16.946 -6.234 -24.811 1.00 88.81 81 ILE A N 1
ATOM 655 C CA . ILE A 1 81 ? 16.080 -5.707 -23.742 1.00 88.81 81 ILE A CA 1
ATOM 656 C C . ILE A 1 81 ? 15.125 -4.651 -24.298 1.00 88.81 81 ILE A C 1
ATOM 658 O O . ILE A 1 81 ? 13.931 -4.698 -24.005 1.00 88.81 81 ILE A O 1
ATOM 662 N N . ILE A 1 82 ? 15.625 -3.732 -25.128 1.00 87.69 82 ILE A N 1
ATOM 663 C CA . ILE A 1 82 ? 14.800 -2.705 -25.773 1.00 87.69 82 ILE A CA 1
ATOM 664 C C . ILE A 1 82 ? 13.724 -3.337 -26.657 1.00 87.69 82 ILE A C 1
ATOM 666 O O . ILE A 1 82 ? 12.548 -3.014 -26.502 1.00 87.69 82 ILE A O 1
ATOM 670 N N . ASP A 1 83 ? 14.098 -4.275 -27.527 1.00 86.50 83 ASP A N 1
ATOM 671 C CA . ASP A 1 83 ? 13.156 -4.977 -28.400 1.00 86.50 83 ASP A CA 1
ATOM 672 C C . ASP A 1 83 ? 12.109 -5.745 -27.568 1.00 86.50 83 ASP A C 1
ATOM 674 O O . ASP A 1 83 ? 10.917 -5.711 -27.875 1.00 86.50 83 ASP A O 1
ATOM 678 N N . GLY A 1 84 ? 12.519 -6.349 -26.446 1.00 87.62 84 GLY A N 1
ATOM 679 C CA . GLY A 1 84 ? 11.612 -6.950 -25.468 1.00 87.62 84 GLY A CA 1
ATOM 680 C C . GLY A 1 84 ? 10.615 -5.945 -24.884 1.00 87.62 84 GLY A C 1
ATOM 681 O O . GLY A 1 84 ? 9.412 -6.196 -24.917 1.00 87.62 84 GLY A O 1
ATOM 682 N N . LYS A 1 85 ? 11.080 -4.785 -24.400 1.00 85.38 85 LYS A N 1
ATOM 683 C CA . LYS A 1 85 ? 10.207 -3.716 -23.875 1.00 85.38 85 LYS A CA 1
ATOM 684 C C . LYS A 1 85 ? 9.237 -3.193 -24.949 1.00 85.38 85 LYS A C 1
ATOM 686 O O . LYS A 1 85 ? 8.067 -2.947 -24.650 1.00 85.38 85 LYS A O 1
ATOM 691 N N . ILE A 1 86 ? 9.685 -3.081 -26.204 1.00 83.06 86 ILE A N 1
ATOM 692 C CA . ILE A 1 86 ? 8.832 -2.699 -27.341 1.00 83.06 86 ILE A CA 1
ATOM 693 C C . ILE A 1 86 ? 7.712 -3.726 -27.534 1.00 83.06 86 ILE A C 1
ATOM 695 O O . ILE A 1 86 ? 6.546 -3.333 -27.591 1.00 83.06 86 ILE A O 1
ATOM 699 N N . LEU A 1 87 ? 8.038 -5.021 -27.580 1.00 84.00 87 LEU A N 1
ATOM 700 C CA . LEU A 1 87 ? 7.047 -6.093 -27.728 1.00 84.00 87 LEU A CA 1
ATOM 701 C C . LEU A 1 87 ? 6.022 -6.085 -26.588 1.00 84.00 87 LEU A C 1
ATOM 703 O O . LEU A 1 87 ? 4.823 -6.185 -26.841 1.00 84.00 87 LEU A O 1
ATOM 707 N N . GLN A 1 88 ? 6.471 -5.884 -25.345 1.00 82.12 88 GLN A N 1
ATOM 708 C CA . GLN A 1 88 ? 5.570 -5.777 -24.191 1.00 82.12 88 GLN A CA 1
ATOM 709 C C . GLN A 1 88 ? 4.580 -4.618 -24.335 1.00 82.12 88 GLN A C 1
ATOM 711 O O . GLN A 1 88 ? 3.408 -4.749 -23.985 1.00 82.12 88 GLN A O 1
ATOM 716 N N . SER A 1 89 ? 5.035 -3.488 -24.882 1.00 79.38 89 SER A N 1
ATOM 717 C CA . SER A 1 89 ? 4.186 -2.311 -25.069 1.00 79.38 89 SER A CA 1
ATOM 718 C C . SER A 1 89 ? 3.130 -2.457 -26.167 1.00 79.38 89 SER A C 1
ATOM 720 O O . SER A 1 89 ? 2.117 -1.759 -26.123 1.00 79.38 89 SER A O 1
ATOM 722 N N . GLN A 1 90 ? 3.354 -3.344 -27.142 1.00 80.38 90 GLN A N 1
ATOM 723 C CA . GLN A 1 90 ? 2.405 -3.603 -28.229 1.00 80.38 90 GLN A CA 1
ATOM 724 C C . GLN A 1 90 ? 1.208 -4.440 -27.762 1.00 80.38 90 GLN A C 1
ATOM 726 O O . GLN A 1 90 ? 0.111 -4.266 -28.284 1.00 80.38 90 GLN A O 1
ATOM 731 N N . GLU A 1 91 ? 1.397 -5.283 -26.743 1.00 79.88 91 GLU A N 1
ATOM 732 C CA . GLU A 1 91 ? 0.381 -6.203 -26.216 1.00 79.88 91 GLU A CA 1
ATOM 733 C C . GLU A 1 91 ? 0.059 -5.913 -24.736 1.00 79.88 91 GLU A C 1
ATOM 735 O O . GLU A 1 91 ? 0.310 -6.741 -23.852 1.00 79.88 91 GLU A O 1
ATOM 740 N N . PRO A 1 92 ? -0.523 -4.740 -24.416 1.00 75.94 92 PRO A N 1
ATOM 741 C CA . PRO A 1 92 ? -0.799 -4.354 -23.034 1.00 75.94 92 PRO A CA 1
ATOM 742 C C . PRO A 1 92 ? -1.817 -5.276 -22.351 1.00 75.94 92 PRO A C 1
ATOM 744 O O . PRO A 1 92 ? -1.754 -5.437 -21.136 1.00 75.94 92 PRO A O 1
ATOM 747 N N . ASP A 1 93 ? -2.718 -5.911 -23.111 1.00 76.31 93 ASP A N 1
ATOM 748 C CA . ASP A 1 93 ? -3.748 -6.826 -22.595 1.00 76.31 93 ASP A CA 1
ATOM 749 C C . ASP A 1 93 ? -3.152 -8.102 -21.961 1.00 76.31 93 ASP A C 1
ATOM 751 O O . ASP A 1 93 ? -3.807 -8.738 -21.133 1.00 76.31 93 ASP A O 1
ATOM 755 N N . PHE A 1 94 ? -1.916 -8.480 -22.320 1.00 81.38 94 PHE A N 1
ATOM 756 C CA . PHE A 1 94 ? -1.214 -9.611 -21.704 1.00 81.38 94 PHE A CA 1
ATOM 757 C C . PHE A 1 94 ? -0.687 -9.264 -20.303 1.00 81.38 94 PHE A C 1
ATOM 759 O O . PHE A 1 94 ? -0.738 -10.089 -19.392 1.00 81.38 94 PHE A O 1
ATOM 766 N N . TYR A 1 95 ? -0.198 -8.035 -20.122 1.00 79.81 95 TYR A N 1
ATOM 767 C CA . TYR A 1 95 ? 0.444 -7.583 -18.883 1.00 79.81 95 TYR A CA 1
ATOM 768 C C . TYR A 1 95 ? -0.523 -6.870 -17.930 1.00 79.81 95 TYR A C 1
ATOM 770 O O . TYR A 1 95 ? -0.305 -6.856 -16.718 1.00 79.81 95 TYR A O 1
ATOM 778 N N . LEU A 1 96 ? -1.595 -6.273 -18.458 1.00 79.62 96 LEU A N 1
ATOM 779 C CA . LEU A 1 96 ? -2.560 -5.477 -17.710 1.00 79.62 96 LEU A CA 1
ATOM 780 C C . LEU A 1 96 ? -3.979 -5.992 -17.938 1.00 79.62 96 LEU A C 1
ATOM 782 O O . LEU A 1 96 ? -4.444 -6.157 -19.061 1.00 79.62 96 LEU A O 1
ATOM 786 N N . ALA A 1 97 ? -4.723 -6.164 -16.846 1.00 77.25 97 ALA A N 1
ATOM 787 C CA . ALA A 1 97 ? -6.142 -6.461 -16.946 1.00 77.25 97 ALA A CA 1
ATOM 788 C C . ALA A 1 97 ? -6.908 -5.219 -17.456 1.00 77.25 97 ALA A C 1
ATOM 790 O O . ALA A 1 97 ? -6.814 -4.150 -16.841 1.00 77.25 97 ALA A O 1
ATOM 791 N N . PRO A 1 98 ? -7.725 -5.332 -18.520 1.00 70.44 98 PRO A N 1
ATOM 792 C CA . PRO A 1 98 ? -8.483 -4.198 -19.027 1.00 70.44 98 PRO A CA 1
ATOM 793 C C . PRO A 1 98 ? -9.541 -3.755 -18.006 1.00 70.44 98 PRO A C 1
ATOM 795 O O . PRO A 1 98 ? -10.369 -4.545 -17.536 1.00 70.44 98 PRO A O 1
ATOM 798 N N . ASN A 1 99 ? -9.552 -2.463 -17.676 1.00 62.31 99 ASN A N 1
ATOM 799 C CA . ASN A 1 99 ? -10.559 -1.889 -16.790 1.00 62.31 99 ASN A CA 1
ATOM 800 C C . ASN A 1 99 ? -11.931 -1.882 -17.485 1.00 62.31 99 ASN A C 1
ATOM 802 O O . ASN A 1 99 ? -12.126 -1.252 -18.524 1.00 62.31 99 ASN A O 1
ATOM 806 N N . LYS A 1 100 ? -12.924 -2.540 -16.874 1.00 53.94 100 LYS A N 1
ATOM 807 C CA . LYS A 1 100 ? -14.311 -2.643 -17.379 1.00 53.94 100 LYS A CA 1
ATOM 808 C C . LYS A 1 100 ? -15.057 -1.301 -17.510 1.00 53.94 100 LYS A C 1
ATOM 810 O O . LYS A 1 100 ? -16.218 -1.292 -17.900 1.00 53.94 100 LYS A O 1
ATOM 815 N N . THR A 1 101 ? -14.449 -0.167 -17.171 1.00 47.06 101 THR A N 1
ATOM 816 C CA . THR A 1 101 ? -15.068 1.157 -17.338 1.00 47.06 101 THR A CA 1
ATOM 817 C C . THR A 1 101 ? -15.057 1.654 -18.786 1.00 47.06 101 THR A C 1
ATOM 819 O O . THR A 1 101 ? -15.825 2.552 -19.101 1.00 47.06 101 THR A O 1
ATOM 822 N N . SER A 1 102 ? -14.288 1.032 -19.688 1.00 42.47 102 SER A N 1
ATOM 823 C CA . SER A 1 102 ? -14.283 1.364 -21.127 1.00 42.47 102 SER A CA 1
ATOM 824 C C . SER A 1 102 ? -15.308 0.568 -21.956 1.00 42.47 102 SER A C 1
ATOM 826 O O . SER A 1 102 ? -15.174 0.447 -23.171 1.00 42.47 102 SER A O 1
ATOM 828 N N . LEU A 1 103 ? -16.359 0.025 -21.324 1.00 42.59 103 LEU A N 1
ATOM 829 C CA . LEU A 1 103 ? -17.424 -0.746 -21.991 1.00 42.59 103 LEU A CA 1
ATOM 830 C C . LEU A 1 103 ? -18.376 0.093 -22.868 1.00 42.59 103 LEU A C 1
ATOM 832 O O . LEU A 1 103 ? -19.372 -0.434 -23.355 1.00 42.59 103 LEU A O 1
ATOM 836 N N . LEU A 1 104 ? -18.075 1.371 -23.111 1.00 45.12 104 LEU A N 1
ATOM 837 C CA . LEU A 1 104 ? -18.817 2.183 -24.080 1.00 45.12 104 LEU A CA 1
ATOM 838 C C . LEU A 1 104 ? -18.419 1.904 -25.540 1.00 45.12 104 LEU A C 1
ATOM 840 O O . LEU A 1 104 ? -19.143 2.321 -26.438 1.00 45.12 104 LEU A O 1
ATOM 844 N N . ASN A 1 105 ? -17.359 1.126 -25.799 1.00 42.47 105 ASN A N 1
ATOM 845 C CA . ASN A 1 105 ? -17.106 0.576 -27.136 1.00 42.47 105 ASN A CA 1
ATOM 846 C C . ASN A 1 105 ? -17.944 -0.692 -27.371 1.00 42.47 105 ASN A C 1
ATOM 848 O O . ASN A 1 105 ? -17.458 -1.826 -27.388 1.00 42.47 105 ASN A O 1
ATOM 852 N N . LEU A 1 106 ? -19.247 -0.463 -27.534 1.00 50.44 106 LEU A N 1
ATOM 853 C CA . LEU A 1 106 ? -20.218 -1.398 -28.088 1.00 50.44 106 LEU A CA 1
ATOM 854 C C . LEU A 1 106 ? -19.834 -1.707 -29.544 1.00 50.44 106 LEU A C 1
ATOM 856 O O . LEU A 1 106 ? -20.016 -0.847 -30.399 1.00 50.44 106 LEU A O 1
ATOM 860 N N . ASN A 1 107 ? -19.268 -2.896 -29.802 1.00 44.59 107 ASN A N 1
ATOM 861 C CA . ASN A 1 107 ? -19.584 -3.739 -30.979 1.00 44.59 107 ASN A CA 1
ATOM 862 C C . ASN A 1 107 ? -18.685 -4.971 -31.197 1.00 44.59 107 ASN A C 1
ATOM 864 O O . ASN A 1 107 ? -18.847 -5.653 -32.206 1.00 44.59 107 ASN A O 1
ATOM 868 N N . VAL A 1 108 ? -17.793 -5.342 -30.272 1.00 45.84 108 VAL A N 1
ATOM 869 C CA . VAL A 1 108 ? -17.074 -6.625 -30.387 1.00 45.84 108 VAL A CA 1
ATOM 870 C C . VAL A 1 108 ? -17.515 -7.568 -29.268 1.00 45.84 108 VAL A C 1
ATOM 872 O O . VAL A 1 108 ? -17.255 -7.262 -28.101 1.00 45.84 108 VAL A O 1
ATOM 875 N N . PRO A 1 109 ? -18.154 -8.719 -29.569 1.00 48.22 109 PRO A N 1
ATOM 876 C CA . PRO A 1 109 ? -18.359 -9.767 -28.580 1.00 48.22 109 PRO A CA 1
ATOM 877 C C . PRO A 1 109 ? -16.989 -10.349 -28.225 1.00 48.22 109 PRO A C 1
ATOM 879 O O . PRO A 1 109 ? -16.508 -11.295 -28.847 1.00 48.22 109 PRO A O 1
ATOM 882 N N . LYS A 1 110 ? -16.313 -9.750 -27.240 1.00 59.38 110 LYS A N 1
ATOM 883 C CA . LYS A 1 110 ? -15.079 -10.312 -26.694 1.00 59.38 110 LYS A CA 1
ATOM 884 C C . LYS A 1 110 ? -15.462 -11.625 -26.013 1.00 59.38 110 LYS A C 1
ATOM 886 O O . LYS A 1 110 ? -16.121 -11.614 -24.972 1.00 59.38 110 LYS A O 1
ATOM 891 N N . LYS A 1 111 ? -15.104 -12.756 -26.636 1.00 65.88 111 LYS A N 1
ATOM 892 C CA . LYS A 1 111 ? -15.226 -14.084 -26.021 1.00 65.88 111 LYS A CA 1
ATOM 893 C C . LYS A 1 111 ? -14.588 -14.009 -24.634 1.00 65.88 111 LYS A C 1
ATOM 895 O O . LYS A 1 111 ? -13.492 -13.469 -24.488 1.00 65.88 111 LYS A O 1
ATOM 900 N N . ALA A 1 112 ? -15.294 -14.489 -23.613 1.00 68.38 112 ALA A N 1
ATOM 901 C CA . ALA A 1 112 ? -14.725 -14.563 -22.276 1.00 68.38 112 ALA A CA 1
ATOM 902 C C . ALA A 1 112 ? -13.443 -15.410 -22.317 1.00 68.38 112 ALA A C 1
ATOM 904 O O . ALA A 1 112 ? -13.377 -16.388 -23.062 1.00 68.38 112 ALA A O 1
ATOM 905 N N . HIS A 1 113 ? -12.435 -15.021 -21.531 1.00 74.25 113 HIS A N 1
ATOM 906 C CA . HIS A 1 113 ? -11.210 -15.808 -21.383 1.00 74.25 113 HIS A CA 1
ATOM 907 C C . HIS A 1 113 ? -11.574 -17.259 -21.007 1.00 74.25 113 HIS A C 1
ATOM 909 O O . HIS A 1 113 ? -12.446 -17.427 -20.152 1.00 74.25 113 HIS A O 1
ATOM 915 N N . PRO A 1 114 ? -10.955 -18.294 -21.608 1.00 80.62 114 PRO A N 1
ATOM 916 C CA . PRO A 1 114 ? -11.352 -19.695 -21.415 1.00 80.62 114 PRO A CA 1
ATOM 917 C C . PRO A 1 114 ? -11.299 -20.148 -19.950 1.00 80.62 114 PRO A C 1
ATOM 919 O O . PRO A 1 114 ? -12.123 -20.948 -19.521 1.00 80.62 114 PRO A O 1
ATOM 922 N N . GLU A 1 115 ? -10.381 -19.586 -19.163 1.00 81.94 115 GLU A N 1
ATOM 923 C CA . GLU A 1 115 ? -10.249 -19.868 -17.725 1.00 81.94 115 GLU A CA 1
ATOM 924 C C . GLU A 1 115 ? -11.173 -19.019 -16.841 1.00 81.94 115 GLU A C 1
ATOM 926 O O . GLU A 1 115 ? -11.198 -19.177 -15.619 1.00 81.94 115 GLU A O 1
ATOM 931 N N . ARG A 1 116 ? -11.942 -18.087 -17.423 1.00 76.94 116 ARG A N 1
ATOM 932 C CA . ARG A 1 116 ? -12.908 -17.296 -16.662 1.00 76.94 116 ARG A CA 1
ATOM 933 C C . ARG A 1 116 ? -14.040 -18.225 -16.245 1.00 76.94 116 ARG A C 1
ATOM 935 O O . ARG A 1 116 ? -14.975 -18.444 -17.012 1.00 76.94 116 ARG A O 1
ATOM 942 N N . MET A 1 117 ? -13.944 -18.753 -15.026 1.00 67.38 117 MET A N 1
ATOM 943 C CA . MET A 1 117 ? -14.984 -19.599 -14.452 1.00 67.38 117 MET A CA 1
ATOM 944 C C . MET A 1 117 ? -16.345 -18.913 -14.616 1.00 67.38 117 MET A C 1
ATOM 946 O O . MET A 1 117 ? -16.505 -17.729 -14.300 1.00 67.38 117 MET A O 1
ATOM 950 N N . HIS A 1 118 ? -17.314 -19.659 -15.150 1.00 57.66 118 HIS A N 1
ATOM 951 C CA . HIS A 1 118 ? -18.714 -19.246 -15.195 1.00 57.66 118 HIS A CA 1
ATOM 952 C C . HIS A 1 118 ? -19.136 -18.819 -13.776 1.00 57.66 118 HIS A C 1
ATOM 954 O O . HIS A 1 118 ? -18.617 -19.380 -12.814 1.00 57.66 118 HIS A O 1
ATOM 960 N N . GLU A 1 119 ? -20.039 -17.842 -13.629 1.00 54.59 119 GLU A N 1
ATOM 961 C CA . GLU A 1 119 ? -20.394 -17.123 -12.377 1.00 54.59 119 GLU A CA 1
ATOM 962 C C . GLU A 1 119 ? -20.894 -17.991 -11.185 1.00 54.59 119 GLU A C 1
ATOM 964 O O . GLU A 1 119 ? -21.459 -17.481 -10.223 1.00 54.59 119 GLU A O 1
ATOM 969 N N . LEU A 1 120 ? -20.697 -19.307 -11.218 1.00 50.12 120 LEU A N 1
ATOM 970 C CA . LEU A 1 120 ? -21.199 -20.314 -10.293 1.00 50.12 120 LEU A CA 1
ATOM 971 C C . LEU A 1 120 ? -20.280 -20.610 -9.089 1.00 50.12 120 LEU A C 1
ATOM 973 O O . LEU A 1 120 ? -20.675 -21.403 -8.241 1.00 50.12 120 LEU A O 1
ATOM 977 N N . LEU A 1 121 ? -19.087 -20.006 -8.977 1.00 48.75 121 LEU A N 1
ATOM 978 C CA . LEU A 1 121 ? -18.078 -20.393 -7.968 1.00 48.75 121 LEU A CA 1
ATOM 979 C C . LEU A 1 121 ? -17.603 -19.270 -7.018 1.00 48.75 121 LEU A C 1
ATOM 981 O O . LEU A 1 121 ? -16.617 -19.458 -6.314 1.00 48.75 121 LEU A O 1
ATOM 985 N N . ASP A 1 122 ? -18.318 -18.142 -6.908 1.00 44.31 122 ASP A N 1
ATOM 986 C CA . ASP A 1 122 ? -18.062 -17.094 -5.886 1.00 44.31 122 ASP A CA 1
ATOM 987 C C . ASP A 1 122 ? -18.553 -17.525 -4.481 1.00 44.31 122 ASP A C 1
ATOM 989 O O . ASP A 1 122 ? -19.302 -16.824 -3.803 1.00 44.31 122 ASP A O 1
ATOM 993 N N . SER A 1 123 ? -18.209 -18.749 -4.069 1.00 48.66 123 SER A N 1
ATOM 994 C CA . SER A 1 123 ? -18.574 -19.311 -2.765 1.00 48.66 123 SER A CA 1
ATOM 995 C C . SER A 1 123 ? -17.427 -19.095 -1.781 1.00 48.66 123 SER A C 1
ATOM 997 O O . SER A 1 123 ? -16.476 -19.872 -1.737 1.00 48.66 123 SER A O 1
ATOM 999 N N . GLY A 1 124 ? -17.508 -18.024 -0.991 1.00 44.75 124 GLY A N 1
ATOM 1000 C CA . GLY A 1 124 ? -16.661 -17.846 0.188 1.00 44.75 124 GLY A CA 1
ATOM 1001 C C . GLY A 1 124 ? -17.024 -18.854 1.296 1.00 44.75 124 GLY A C 1
ATOM 1002 O O . GLY A 1 124 ? -18.184 -19.251 1.405 1.00 44.75 124 GLY A O 1
ATOM 1003 N N . PRO A 1 125 ? -16.074 -19.263 2.156 1.00 46.44 125 PRO A N 1
ATOM 1004 C CA . PRO A 1 125 ? -16.264 -20.341 3.139 1.00 46.44 125 PRO A CA 1
ATOM 1005 C C . PRO A 1 125 ? -17.150 -19.986 4.354 1.00 46.44 125 PRO A C 1
ATOM 1007 O O . PRO A 1 125 ? -17.221 -20.766 5.299 1.00 46.44 125 PRO A O 1
ATOM 1010 N N . ALA A 1 126 ? -17.816 -18.827 4.370 1.00 47.41 126 ALA A N 1
ATOM 1011 C CA . ALA A 1 126 ? -18.433 -18.275 5.580 1.00 47.41 126 ALA A CA 1
ATOM 1012 C C . ALA A 1 126 ? -19.786 -18.900 5.991 1.00 47.41 126 ALA A C 1
ATOM 1014 O O . ALA A 1 126 ? -20.152 -18.778 7.154 1.00 47.41 126 ALA A O 1
ATOM 1015 N N . ASP A 1 127 ? -20.498 -19.608 5.103 1.00 45.69 127 ASP A N 1
ATOM 1016 C CA . ASP A 1 127 ? -21.905 -19.992 5.355 1.00 45.69 127 ASP A CA 1
ATOM 1017 C C . ASP A 1 127 ? -22.166 -21.512 5.469 1.00 45.69 127 ASP A C 1
ATOM 1019 O O . ASP A 1 127 ? -23.310 -21.960 5.432 1.00 45.69 127 ASP A O 1
ATOM 1023 N N . MET A 1 128 ? -21.134 -22.344 5.659 1.00 46.44 128 MET A N 1
ATOM 1024 C CA . MET A 1 128 ? -21.279 -23.814 5.793 1.00 46.44 128 MET A CA 1
ATOM 1025 C C . MET A 1 128 ? -21.725 -24.290 7.196 1.00 46.44 128 MET A C 1
ATOM 1027 O O . MET A 1 128 ? -21.560 -25.458 7.543 1.00 46.44 128 MET A O 1
ATOM 1031 N N . VAL A 1 129 ? -22.305 -23.411 8.017 1.00 43.50 129 VAL A N 1
ATOM 1032 C CA . VAL A 1 129 ? -22.833 -23.728 9.357 1.00 43.50 129 VAL A CA 1
ATOM 1033 C C . VAL A 1 129 ? -24.284 -23.263 9.466 1.00 43.50 129 VAL A C 1
ATOM 1035 O O . VAL A 1 129 ? -24.589 -22.229 10.050 1.00 43.50 129 VAL A O 1
ATOM 1038 N N . GLY A 1 130 ? -25.206 -24.034 8.884 1.00 36.34 130 GLY A N 1
ATOM 1039 C CA . GLY A 1 130 ? -26.631 -23.724 8.985 1.00 36.34 130 GLY A CA 1
ATOM 1040 C C . GLY A 1 130 ? -27.558 -24.712 8.283 1.00 36.34 130 GLY A C 1
ATOM 1041 O O . GLY A 1 130 ? -27.933 -24.494 7.142 1.00 36.34 130 GLY A O 1
ATOM 1042 N N . ALA A 1 131 ? -27.973 -25.727 9.042 1.00 36.72 131 ALA A N 1
ATOM 1043 C CA . ALA A 1 131 ? -29.242 -26.457 8.952 1.00 36.72 131 ALA A CA 1
ATOM 1044 C C . ALA A 1 131 ? -29.561 -27.271 7.680 1.00 36.72 131 ALA A C 1
ATOM 1046 O O . ALA A 1 131 ? -29.658 -26.780 6.559 1.00 36.72 131 ALA A O 1
ATOM 1047 N N . GLY A 1 132 ? -29.829 -28.559 7.913 1.00 39.28 132 GLY A N 1
ATOM 1048 C CA . GLY A 1 132 ? -30.450 -29.439 6.940 1.00 39.28 132 GLY A CA 1
ATOM 1049 C C . GLY A 1 132 ? -31.935 -29.153 6.695 1.00 39.28 132 GLY A C 1
ATOM 1050 O O . GLY A 1 132 ? -32.540 -28.262 7.280 1.00 39.28 132 GLY A O 1
ATOM 1051 N N . GLN A 1 133 ? -32.489 -30.044 5.873 1.00 39.53 133 GLN A N 1
ATOM 1052 C CA . GLN A 1 133 ? -33.881 -30.212 5.454 1.00 39.53 133 GLN A CA 1
ATOM 1053 C C . GLN A 1 133 ? -34.326 -29.527 4.149 1.00 39.53 133 GLN A C 1
ATOM 1055 O O . GLN A 1 133 ? -34.543 -28.327 4.047 1.00 39.53 133 GLN A O 1
ATOM 1060 N N . GLN A 1 134 ? -34.604 -30.441 3.211 1.00 36.72 134 GLN A N 1
ATOM 1061 C CA . GLN A 1 134 ? -35.691 -30.455 2.232 1.00 36.72 134 GLN A CA 1
ATOM 1062 C C . GLN A 1 134 ? -35.486 -29.723 0.899 1.00 36.72 134 GLN A C 1
ATOM 1064 O O . GLN A 1 134 ? -35.745 -28.541 0.696 1.00 36.72 134 GLN A O 1
ATOM 1069 N N . MET A 1 135 ? -35.105 -30.571 -0.056 1.00 42.25 135 MET A N 1
ATOM 1070 C CA . MET A 1 135 ? -35.262 -30.448 -1.495 1.00 42.25 135 MET A CA 1
ATOM 1071 C C . MET A 1 135 ? -36.746 -30.270 -1.854 1.00 42.25 135 MET A C 1
ATOM 1073 O O . MET A 1 135 ? -37.546 -31.158 -1.583 1.00 42.25 135 MET A O 1
ATOM 1077 N N . THR A 1 136 ? -37.109 -29.131 -2.448 1.00 41.28 136 THR A N 1
ATOM 1078 C CA . THR A 1 136 ? -38.118 -28.959 -3.521 1.00 41.28 136 THR A CA 1
ATOM 1079 C C . THR A 1 136 ? -38.487 -27.479 -3.645 1.00 41.28 136 THR A C 1
ATOM 1081 O O . THR A 1 136 ? -39.436 -26.989 -3.043 1.00 41.28 136 THR A O 1
ATOM 1084 N N . LYS A 1 137 ? -37.728 -26.741 -4.458 1.00 37.06 137 LYS A N 1
ATOM 1085 C CA . LYS A 1 137 ? -38.209 -25.566 -5.201 1.00 37.06 137 LYS A CA 1
ATOM 1086 C C . LYS A 1 137 ? -37.154 -25.193 -6.234 1.00 37.06 137 LYS A C 1
ATOM 1088 O O . LYS A 1 137 ? -35.966 -25.165 -5.928 1.00 37.06 137 LYS A O 1
ATOM 1093 N N . MET A 1 138 ? -37.614 -24.968 -7.461 1.00 35.81 138 MET A N 1
ATOM 1094 C CA . MET A 1 138 ? -36.799 -24.562 -8.604 1.00 35.81 138 MET A CA 1
ATOM 1095 C C . MET A 1 138 ? -35.841 -23.421 -8.224 1.00 35.81 138 MET A C 1
ATOM 1097 O O . MET A 1 138 ? -36.248 -22.542 -7.454 1.00 35.81 138 MET A O 1
ATOM 1101 N N . PRO A 1 139 ? -34.597 -23.397 -8.739 1.00 39.22 139 PRO A N 1
ATOM 1102 C CA . PRO A 1 139 ? -33.644 -22.361 -8.387 1.00 39.22 139 PRO A CA 1
ATOM 1103 C C . PRO A 1 139 ? -34.090 -21.046 -9.029 1.00 39.22 139 PRO A C 1
ATOM 1105 O O . PRO A 1 139 ? -33.757 -20.727 -10.166 1.00 39.22 139 PRO A O 1
ATOM 1108 N N . SER A 1 140 ? -34.865 -20.266 -8.277 1.00 43.44 140 SER A N 1
ATOM 1109 C CA . SER A 1 140 ? -34.939 -18.824 -8.463 1.00 43.44 140 SER A CA 1
ATOM 1110 C C . SER A 1 140 ? -33.501 -18.319 -8.535 1.00 43.44 140 SER A C 1
ATOM 1112 O O . SER A 1 140 ? -32.724 -18.516 -7.597 1.00 43.44 140 SER A O 1
ATOM 1114 N N . THR A 1 141 ? -33.147 -17.700 -9.659 1.00 47.19 141 THR A N 1
ATOM 1115 C CA . THR A 1 141 ? -31.892 -16.983 -9.888 1.00 47.19 141 THR A CA 1
ATOM 1116 C C . THR A 1 141 ? -31.830 -15.766 -8.964 1.00 47.19 141 THR A C 1
ATOM 1118 O O . THR A 1 141 ? -31.905 -14.618 -9.399 1.00 47.19 141 THR A O 1
ATOM 1121 N N . ARG A 1 142 ? -31.741 -15.995 -7.651 1.00 51.09 142 ARG A N 1
ATOM 1122 C CA . ARG A 1 142 ? -31.330 -14.970 -6.701 1.00 51.09 142 ARG A CA 1
ATOM 1123 C C . ARG A 1 142 ? -29.869 -14.701 -7.004 1.00 51.09 142 ARG A C 1
ATOM 1125 O O . ARG A 1 142 ? -29.010 -15.495 -6.627 1.00 51.09 142 ARG A O 1
ATOM 1132 N N . GLN A 1 143 ? -29.605 -13.606 -7.711 1.00 53.56 143 GLN A N 1
ATOM 1133 C CA . GLN A 1 143 ? -28.268 -13.036 -7.769 1.00 53.56 143 GLN A CA 1
ATOM 1134 C C . GLN A 1 143 ? -27.828 -12.796 -6.326 1.00 53.56 143 GLN A C 1
ATOM 1136 O O . GLN A 1 143 ? -28.371 -11.936 -5.630 1.00 53.56 143 GLN A O 1
ATOM 1141 N N . ARG A 1 144 ? -26.935 -13.656 -5.835 1.00 56.25 144 ARG A N 1
ATOM 1142 C CA . ARG A 1 144 ? -26.402 -13.550 -4.481 1.00 56.25 144 ARG A CA 1
ATOM 1143 C C . ARG A 1 144 ? -25.452 -12.347 -4.429 1.00 56.25 144 ARG A C 1
ATOM 1145 O O . ARG A 1 144 ? -24.820 -12.030 -5.440 1.00 56.25 144 ARG A O 1
ATOM 1152 N N . PRO A 1 145 ? -25.395 -11.631 -3.296 1.00 60.62 145 PRO A N 1
ATOM 1153 C CA . PRO A 1 145 ? -24.619 -10.404 -3.190 1.00 60.62 145 PRO A CA 1
ATOM 1154 C C . PRO A 1 145 ? -23.128 -10.701 -3.363 1.00 60.62 145 PRO A C 1
ATOM 1156 O O . PRO A 1 145 ? -22.576 -11.561 -2.686 1.00 60.62 145 PRO A O 1
ATOM 1159 N N . ARG A 1 146 ? -22.482 -9.970 -4.275 1.00 70.81 146 ARG A N 1
ATOM 1160 C CA . ARG A 1 146 ? -21.029 -10.022 -4.473 1.00 70.81 146 ARG A CA 1
ATOM 1161 C C . ARG A 1 146 ? -20.312 -9.513 -3.226 1.00 70.81 146 ARG A C 1
ATOM 1163 O O . ARG A 1 146 ? -20.718 -8.498 -2.652 1.00 70.81 146 ARG A O 1
ATOM 1170 N N . SER A 1 147 ? -19.208 -10.160 -2.869 1.00 84.06 147 SER A N 1
ATOM 1171 C CA . SER A 1 147 ? -18.326 -9.688 -1.800 1.00 84.06 147 SER A CA 1
ATOM 1172 C C . SER A 1 147 ? -17.806 -8.283 -2.117 1.00 84.06 147 SER A C 1
ATOM 1174 O O . SER A 1 147 ? -17.222 -8.037 -3.176 1.00 84.06 147 SER A O 1
ATOM 1176 N N . LYS A 1 148 ? -18.030 -7.338 -1.199 1.00 86.69 148 LYS A N 1
ATOM 1177 C CA . LYS A 1 148 ? -17.561 -5.955 -1.324 1.00 86.69 148 LYS A CA 1
ATOM 1178 C C . LYS A 1 148 ? -16.349 -5.743 -0.428 1.00 86.69 148 LYS A C 1
ATOM 1180 O O . LYS A 1 148 ? -16.475 -5.704 0.791 1.00 86.69 148 LYS A O 1
ATOM 1185 N N . TRP A 1 149 ? -15.195 -5.538 -1.048 1.00 90.50 149 TRP A N 1
ATOM 1186 C CA . TRP A 1 149 ? -13.964 -5.201 -0.345 1.00 90.50 149 TRP A CA 1
ATOM 1187 C C . TRP A 1 149 ? -14.013 -3.764 0.186 1.00 90.50 149 TRP A C 1
ATOM 1189 O O . TRP A 1 149 ? -14.482 -2.846 -0.495 1.00 90.50 149 TRP A O 1
ATOM 1199 N N . HIS A 1 150 ? -13.519 -3.567 1.406 1.00 91.62 150 HIS A N 1
ATOM 1200 C CA . HIS A 1 150 ? -13.299 -2.256 2.006 1.00 91.62 150 HIS A CA 1
ATOM 1201 C C . HIS A 1 150 ? -11.859 -2.147 2.510 1.00 91.62 150 HIS A C 1
ATOM 1203 O O . HIS A 1 150 ? -11.256 -3.137 2.912 1.00 91.62 150 HIS A O 1
ATOM 1209 N N . LEU A 1 151 ? -11.312 -0.931 2.486 1.00 93.94 151 LEU A N 1
ATOM 1210 C CA . LEU A 1 151 ? -10.017 -0.636 3.095 1.00 93.94 151 LEU A CA 1
ATOM 1211 C C . LEU A 1 151 ? -10.130 -0.780 4.619 1.00 93.94 151 LEU A C 1
ATOM 1213 O O . LEU A 1 151 ? -11.111 -0.294 5.185 1.00 93.94 151 LEU A O 1
ATOM 1217 N N . GLY A 1 152 ? -9.150 -1.423 5.258 1.00 94.69 152 GLY A N 1
ATOM 1218 C CA . GLY A 1 152 ? -9.029 -1.513 6.717 1.00 94.69 152 GLY A CA 1
ATOM 1219 C C . GLY A 1 152 ? -10.300 -1.961 7.454 1.00 94.69 152 GLY A C 1
ATOM 1220 O O . GLY A 1 152 ? -11.142 -2.678 6.908 1.00 94.69 152 GLY A O 1
ATOM 1221 N N . ILE A 1 153 ? -10.451 -1.505 8.701 1.00 95.31 153 ILE A N 1
ATOM 1222 C CA . ILE A 1 153 ? -11.676 -1.670 9.507 1.00 95.31 153 ILE A CA 1
ATOM 1223 C C . ILE A 1 153 ? -12.201 -0.311 9.974 1.00 95.31 153 ILE A C 1
ATOM 1225 O O . ILE A 1 153 ? -11.436 0.641 10.113 1.00 95.31 153 ILE A O 1
ATOM 1229 N N . ARG A 1 154 ? -13.510 -0.195 10.219 1.00 94.56 154 ARG A N 1
ATOM 1230 C CA . ARG A 1 154 ? -14.135 1.057 10.679 1.00 94.56 154 ARG A CA 1
ATOM 1231 C C . ARG A 1 154 ? -14.654 0.943 12.101 1.00 94.56 154 ARG A C 1
ATOM 1233 O O . ARG A 1 154 ? -15.097 -0.125 12.510 1.00 94.56 154 ARG A O 1
ATOM 1240 N N . SER A 1 155 ? -14.646 2.057 12.824 1.00 93.69 155 SER A N 1
ATOM 1241 C CA . SER A 1 155 ? -15.226 2.161 14.159 1.00 93.69 155 SER A CA 1
ATOM 1242 C C . SER A 1 155 ? -16.050 3.435 14.307 1.00 93.69 155 SER A C 1
ATOM 1244 O O . SER A 1 155 ? -15.640 4.513 13.876 1.00 93.69 155 SER A O 1
ATOM 1246 N N . GLN A 1 156 ? -17.202 3.291 14.962 1.00 93.38 156 GLN A N 1
ATOM 1247 C CA . GLN A 1 156 ? -18.083 4.395 15.351 1.00 93.38 156 GLN A CA 1
ATOM 1248 C C . GLN A 1 156 ? -17.770 4.939 16.755 1.00 93.38 156 GLN A C 1
ATOM 1250 O O . GLN A 1 156 ? -18.499 5.775 17.279 1.00 93.38 156 GLN A O 1
ATOM 1255 N N . SER A 1 157 ? -16.694 4.466 17.389 1.00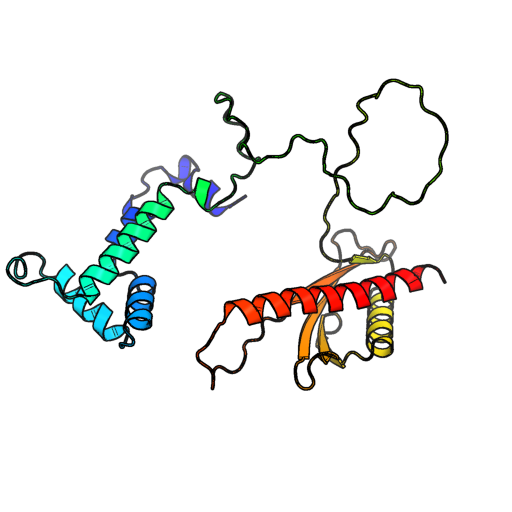 92.88 157 SER A N 1
ATOM 1256 C CA . SER A 1 157 ? -16.217 4.997 18.670 1.00 92.88 157 SER A CA 1
ATOM 1257 C C . SER A 1 157 ? -15.399 6.278 18.491 1.00 92.88 157 SER A C 1
ATOM 1259 O O . SER A 1 157 ? -14.837 6.531 17.429 1.00 92.88 157 SER A O 1
ATOM 1261 N N . ASN A 1 158 ? -15.276 7.072 19.559 1.00 92.38 158 ASN A N 1
ATOM 1262 C CA . ASN A 1 158 ? -14.358 8.216 19.607 1.00 92.38 158 ASN A CA 1
ATOM 1263 C C . ASN A 1 158 ? -12.911 7.778 19.284 1.00 92.38 158 ASN A C 1
ATOM 1265 O O . ASN A 1 158 ? -12.480 6.717 19.738 1.00 92.38 158 ASN A O 1
ATOM 1269 N N . SER A 1 159 ? -12.144 8.598 18.554 1.00 94.12 159 SER A N 1
ATOM 1270 C CA . SER A 1 159 ? -10.768 8.284 18.135 1.00 94.12 159 SER A CA 1
ATOM 1271 C C . SER A 1 159 ? -9.850 7.867 19.284 1.00 94.12 159 SER A C 1
ATOM 1273 O O . SER A 1 159 ? -9.069 6.928 19.133 1.00 94.12 159 SER A O 1
ATOM 1275 N N . MET A 1 160 ? -9.962 8.514 20.445 1.00 94.94 160 MET A N 1
ATOM 1276 C CA . MET A 1 160 ? -9.159 8.170 21.621 1.00 94.94 160 MET A CA 1
ATOM 1277 C C . MET A 1 160 ? -9.521 6.794 22.172 1.00 94.94 160 MET A C 1
ATOM 1279 O O . MET A 1 160 ? -8.638 6.051 22.598 1.00 94.94 160 MET A O 1
ATOM 1283 N N . HIS A 1 161 ? -10.805 6.435 22.122 1.00 94.62 161 HIS A N 1
ATOM 1284 C CA . HIS A 1 161 ? -11.261 5.109 22.516 1.00 94.62 161 HIS A CA 1
ATOM 1285 C C . HIS A 1 161 ? -10.736 4.053 21.542 1.00 94.62 161 HIS A C 1
ATOM 1287 O O . HIS A 1 161 ? -10.132 3.080 21.978 1.00 94.62 161 HIS A O 1
ATOM 1293 N N . VAL A 1 162 ? -10.844 4.298 20.231 1.00 95.44 162 VAL A N 1
ATOM 1294 C CA . VAL A 1 162 ? -10.304 3.392 19.205 1.00 95.44 162 VAL A CA 1
ATOM 1295 C C . VAL A 1 162 ? -8.809 3.151 19.413 1.00 95.44 162 VAL A C 1
ATOM 1297 O O . VAL A 1 162 ? -8.376 2.004 19.458 1.00 95.44 162 VAL A O 1
ATOM 1300 N N . MET A 1 163 ? -8.016 4.209 19.603 1.00 96.69 163 MET A N 1
ATOM 1301 C CA . MET A 1 163 ? -6.579 4.055 19.844 1.00 96.69 163 MET A CA 1
ATOM 1302 C C . MET A 1 163 ? -6.286 3.298 21.144 1.00 96.69 163 MET A C 1
ATOM 1304 O O . MET A 1 163 ? -5.397 2.451 21.159 1.00 96.69 163 MET A O 1
ATOM 1308 N N . LYS A 1 164 ? -7.042 3.548 22.223 1.00 96.12 164 LYS A N 1
ATOM 1309 C CA . LYS A 1 164 ? -6.904 2.812 23.491 1.00 96.12 164 LYS A CA 1
ATOM 1310 C C . LYS A 1 164 ? -7.136 1.311 23.299 1.00 96.12 164 LYS A C 1
ATOM 1312 O O . LYS A 1 164 ? -6.332 0.512 23.777 1.00 96.12 164 LYS A O 1
ATOM 1317 N N . GLU A 1 165 ? -8.185 0.943 22.569 1.00 96.19 165 GLU A N 1
ATOM 1318 C CA . GLU A 1 165 ? -8.503 -0.451 22.245 1.00 96.19 165 GLU A CA 1
ATOM 1319 C C . GLU A 1 165 ? -7.400 -1.097 21.397 1.00 96.19 165 GLU A C 1
ATOM 1321 O O . GLU A 1 165 ? -7.000 -2.230 21.665 1.00 96.19 165 GLU A O 1
ATOM 1326 N N . VAL A 1 166 ? -6.843 -0.355 20.431 1.00 96.88 166 VAL A N 1
ATOM 1327 C CA . VAL A 1 166 ? -5.690 -0.798 19.631 1.00 96.88 166 VAL A CA 1
ATOM 1328 C C . VAL A 1 166 ? -4.482 -1.067 20.526 1.00 96.88 166 VAL A C 1
ATOM 1330 O O . VAL A 1 166 ? -3.926 -2.160 20.464 1.00 96.88 166 VAL A O 1
ATOM 1333 N N . TYR A 1 167 ? -4.092 -0.134 21.399 1.00 97.25 167 TYR A N 1
ATOM 1334 C CA . TYR A 1 167 ? -2.959 -0.348 22.308 1.00 97.25 167 TYR A CA 1
ATOM 1335 C C . TYR A 1 167 ? -3.181 -1.534 23.245 1.00 97.25 167 TYR A C 1
ATOM 1337 O O . TYR A 1 167 ? -2.259 -2.318 23.467 1.00 97.25 167 TYR A O 1
ATOM 1345 N N . ARG A 1 168 ? -4.405 -1.706 23.758 1.00 95.94 168 ARG A N 1
ATOM 1346 C CA . ARG A 1 168 ? -4.741 -2.858 24.599 1.00 95.94 168 ARG A CA 1
ATOM 1347 C C . ARG A 1 168 ? -4.608 -4.168 23.820 1.00 95.94 168 ARG A C 1
ATOM 1349 O O . ARG A 1 168 ? -3.963 -5.096 24.300 1.00 95.94 168 ARG A O 1
ATOM 1356 N N . ALA A 1 169 ? -5.147 -4.229 22.602 1.00 97.12 169 ALA A N 1
ATOM 1357 C CA . ALA A 1 169 ? -5.025 -5.401 21.739 1.00 97.12 169 ALA A CA 1
ATOM 1358 C C . ALA A 1 169 ? -3.556 -5.734 21.431 1.00 97.12 169 ALA A C 1
ATOM 1360 O O . ALA A 1 169 ? -3.167 -6.896 21.519 1.00 97.12 169 ALA A O 1
ATOM 1361 N N . LEU A 1 170 ? -2.729 -4.728 21.127 1.00 96.75 170 LEU A N 1
ATOM 1362 C CA . LEU A 1 170 ? -1.295 -4.913 20.882 1.00 96.75 170 LEU A CA 1
ATOM 1363 C C . LEU A 1 170 ? -0.564 -5.461 22.111 1.00 96.75 170 LEU A C 1
ATOM 1365 O O . LEU A 1 170 ? 0.220 -6.401 21.981 1.00 96.75 170 LEU A O 1
ATOM 1369 N N . HIS A 1 171 ? -0.861 -4.920 23.294 1.00 96.31 171 HIS A N 1
ATOM 1370 C CA . HIS A 1 171 ? -0.305 -5.397 24.557 1.00 96.31 171 HIS A CA 1
ATOM 1371 C C . HIS A 1 171 ? -0.669 -6.864 24.821 1.00 96.31 171 HIS A C 1
ATOM 1373 O O . HIS A 1 171 ? 0.205 -7.683 25.089 1.00 96.31 171 HIS A O 1
ATOM 1379 N N . GLU A 1 172 ? -1.950 -7.221 24.696 1.00 95.75 172 GLU A N 1
ATOM 1380 C CA . GLU A 1 172 ? -2.429 -8.591 24.927 1.00 95.75 172 GLU A CA 1
ATOM 1381 C C . GLU A 1 172 ? -1.876 -9.603 23.910 1.00 95.75 172 GLU A C 1
ATOM 1383 O O . GLU A 1 172 ? -1.717 -10.781 24.229 1.00 95.75 172 GLU A O 1
ATOM 1388 N N . LEU A 1 173 ? -1.565 -9.157 22.691 1.00 94.94 173 LEU A N 1
ATOM 1389 C CA . LEU A 1 173 ? -0.921 -9.979 21.662 1.00 94.94 173 LEU A CA 1
ATOM 1390 C C . LEU A 1 173 ? 0.603 -10.091 21.845 1.00 94.94 173 LEU A C 1
ATOM 1392 O O . LEU A 1 173 ? 1.234 -10.895 21.155 1.00 94.94 173 LEU A O 1
ATOM 1396 N N . GLY A 1 174 ? 1.194 -9.312 22.758 1.00 94.81 174 GLY A N 1
ATOM 1397 C CA . GLY A 1 174 ? 2.640 -9.249 22.975 1.00 94.81 174 GLY A CA 1
ATOM 1398 C C . GLY A 1 174 ? 3.392 -8.573 21.828 1.00 94.81 174 GLY A C 1
ATOM 1399 O O . GLY A 1 174 ? 4.551 -8.894 21.578 1.00 94.81 174 GLY A O 1
ATOM 1400 N N . PHE A 1 175 ? 2.734 -7.682 21.085 1.00 96.12 175 PHE A N 1
ATOM 1401 C CA . PHE A 1 175 ? 3.381 -6.924 20.018 1.00 96.12 175 PHE A CA 1
ATOM 1402 C C . PHE A 1 175 ? 4.078 -5.699 20.598 1.00 96.12 175 PHE A C 1
ATOM 1404 O O . PHE A 1 175 ? 3.607 -5.096 21.558 1.00 96.12 175 PHE A O 1
ATOM 1411 N N . LEU A 1 176 ? 5.189 -5.301 19.986 1.00 95.38 176 LEU A N 1
ATOM 1412 C CA . LEU A 1 176 ? 5.895 -4.076 20.345 1.00 95.38 176 LEU A CA 1
ATOM 1413 C C . LEU A 1 176 ? 5.417 -2.942 19.442 1.00 95.38 176 LEU A C 1
ATOM 1415 O O . LEU A 1 176 ? 5.179 -3.154 18.254 1.00 95.38 176 LEU A O 1
ATOM 1419 N N . TRP A 1 177 ? 5.297 -1.725 19.967 1.00 96.69 177 TRP A N 1
ATOM 1420 C CA . TRP A 1 177 ? 4.926 -0.571 19.150 1.00 96.69 177 TRP A CA 1
ATOM 1421 C C . TRP A 1 177 ? 5.683 0.697 19.527 1.00 96.69 177 TRP A C 1
ATOM 1423 O O . TRP A 1 177 ? 6.161 0.870 20.646 1.00 96.69 177 TRP A O 1
ATOM 1433 N N . ARG A 1 178 ? 5.760 1.612 18.560 1.00 96.06 178 ARG A N 1
ATOM 1434 C CA . ARG A 1 178 ? 6.265 2.974 18.726 1.00 96.06 178 ARG A CA 1
ATOM 1435 C C . ARG A 1 178 ? 5.295 3.962 18.092 1.00 96.06 178 ARG A C 1
ATOM 1437 O O . ARG A 1 178 ? 4.842 3.764 16.965 1.00 96.06 178 ARG A O 1
ATOM 1444 N N . ASN A 1 179 ? 5.036 5.061 18.792 1.00 95.75 179 ASN A N 1
ATOM 1445 C CA . ASN A 1 179 ? 4.240 6.166 18.269 1.00 95.75 179 ASN A CA 1
ATOM 1446 C C . ASN A 1 179 ? 5.072 6.999 17.288 1.00 95.75 179 ASN A C 1
ATOM 1448 O O . ASN A 1 179 ? 6.151 7.476 17.638 1.00 95.75 179 ASN A O 1
ATOM 1452 N N . ILE A 1 180 ? 4.572 7.155 16.061 1.00 94.94 180 ILE A N 1
ATOM 1453 C CA . ILE A 1 180 ? 5.112 8.105 15.075 1.00 94.94 180 ILE A CA 1
ATOM 1454 C C . ILE A 1 180 ? 4.343 9.427 15.187 1.00 94.94 180 ILE A C 1
ATOM 1456 O O . ILE A 1 180 ? 4.923 10.503 15.103 1.00 94.94 180 ILE A O 1
ATOM 1460 N N . SER A 1 181 ? 3.031 9.338 15.400 1.00 94.50 181 SER A N 1
ATOM 1461 C CA . SER A 1 181 ? 2.125 10.451 15.676 1.00 94.50 181 SER A CA 1
ATOM 1462 C C . SER A 1 181 ? 0.993 9.967 16.594 1.00 94.50 181 SER A C 1
ATOM 1464 O O . SER A 1 181 ? 0.899 8.775 16.880 1.00 94.50 181 SER A O 1
ATOM 1466 N N . PHE A 1 182 ? 0.103 10.863 17.030 1.00 92.38 182 PHE A N 1
ATOM 1467 C CA . PHE A 1 182 ? -1.028 10.536 17.913 1.00 92.38 182 PHE A CA 1
ATOM 1468 C C . PHE A 1 182 ? -1.945 9.434 17.361 1.00 92.38 182 PHE A C 1
ATOM 1470 O O . PHE A 1 182 ? -2.477 8.629 18.121 1.00 92.38 182 PHE A O 1
ATOM 1477 N N . PHE A 1 183 ? -2.097 9.381 16.037 1.00 96.38 183 PHE A N 1
ATOM 1478 C CA . PHE A 1 183 ? -2.986 8.454 15.331 1.00 96.38 183 PHE A CA 1
ATOM 1479 C C . PHE A 1 183 ? -2.240 7.573 14.323 1.00 96.38 183 PHE A C 1
ATOM 1481 O O . PHE A 1 183 ? -2.856 6.967 13.451 1.00 96.38 183 PHE A O 1
ATOM 1488 N N . ARG A 1 184 ? -0.906 7.514 14.421 1.00 96.81 184 ARG A N 1
ATOM 1489 C CA . ARG A 1 184 ? -0.058 6.687 13.558 1.00 96.81 184 ARG A CA 1
ATOM 1490 C C . ARG A 1 184 ? 1.006 5.991 14.385 1.00 96.81 184 ARG A C 1
ATOM 1492 O O . ARG A 1 184 ? 1.875 6.642 14.970 1.00 96.81 184 ARG A O 1
ATOM 1499 N N . ILE A 1 185 ? 0.978 4.668 14.366 1.00 96.88 185 ILE A N 1
ATOM 1500 C CA . ILE A 1 185 ? 1.879 3.830 15.151 1.00 96.88 185 ILE A CA 1
ATOM 1501 C C . ILE A 1 185 ? 2.574 2.818 14.254 1.00 96.88 185 ILE A C 1
ATOM 1503 O O . ILE A 1 185 ? 2.025 2.371 13.247 1.00 96.88 185 ILE A O 1
ATOM 1507 N N . ARG A 1 186 ? 3.797 2.457 14.628 1.00 96.44 186 ARG A N 1
ATOM 1508 C CA . ARG A 1 186 ? 4.540 1.364 14.010 1.00 96.44 186 ARG A CA 1
ATOM 1509 C C . ARG A 1 186 ? 4.571 0.196 14.969 1.00 96.44 186 ARG A C 1
ATOM 1511 O O . ARG A 1 186 ? 4.988 0.361 16.112 1.00 96.44 186 ARG A O 1
ATOM 1518 N N . VAL A 1 187 ? 4.139 -0.957 14.488 1.00 96.38 187 VAL A N 1
ATOM 1519 C CA . VAL A 1 187 ? 4.024 -2.199 15.243 1.00 96.38 187 VAL A CA 1
ATOM 1520 C C . VAL A 1 187 ? 5.069 -3.178 14.730 1.00 96.38 187 VAL A C 1
ATOM 1522 O O . VAL A 1 187 ? 5.334 -3.238 13.529 1.00 96.38 187 VAL A O 1
ATOM 1525 N N . LYS A 1 188 ? 5.670 -3.927 15.648 1.00 93.94 188 LYS A N 1
ATOM 1526 C CA . LYS A 1 188 ? 6.612 -5.006 15.390 1.00 93.94 188 LYS A CA 1
ATOM 1527 C C . LYS A 1 188 ? 6.090 -6.277 16.064 1.00 93.94 188 LYS A C 1
ATOM 1529 O O . LYS A 1 188 ? 5.788 -6.264 17.258 1.00 93.94 188 LYS A O 1
ATOM 1534 N N . MET A 1 189 ? 6.030 -7.367 15.306 1.00 91.75 189 MET A N 1
ATOM 1535 C CA . MET A 1 189 ? 5.768 -8.712 15.814 1.00 91.75 189 MET A CA 1
ATOM 1536 C C . MET A 1 189 ? 7.037 -9.547 15.666 1.00 91.75 189 MET A C 1
ATOM 1538 O O . MET A 1 189 ? 7.545 -9.716 14.558 1.00 91.75 189 MET A O 1
ATOM 1542 N N . ASP A 1 190 ? 7.536 -10.095 16.770 1.00 88.44 190 ASP A N 1
ATOM 1543 C CA . ASP A 1 190 ? 8.606 -11.088 16.709 1.00 88.44 190 ASP A CA 1
ATOM 1544 C C . ASP A 1 190 ? 8.045 -12.424 16.198 1.00 88.44 190 ASP A C 1
ATOM 1546 O O . ASP A 1 190 ? 6.990 -12.897 16.644 1.00 88.44 190 ASP A O 1
ATOM 1550 N N . SER A 1 191 ? 8.728 -13.026 15.222 1.00 81.81 191 SER A N 1
ATOM 1551 C CA . SER A 1 191 ? 8.298 -14.292 14.636 1.00 81.81 191 SER A CA 1
ATOM 1552 C C . SER A 1 191 ? 8.524 -15.417 15.641 1.00 81.81 191 SER A C 1
ATOM 1554 O O . SER A 1 191 ? 9.649 -15.707 16.040 1.00 81.81 191 SER A O 1
ATOM 1556 N N . LYS A 1 192 ? 7.442 -16.093 16.043 1.00 76.38 192 LYS A N 1
ATOM 1557 C CA . LYS A 1 192 ? 7.534 -17.258 16.940 1.00 76.38 192 LYS A CA 1
ATOM 1558 C C . LYS A 1 192 ? 8.170 -18.473 16.263 1.00 76.38 192 LYS A C 1
ATOM 1560 O O . LYS A 1 192 ? 8.677 -19.346 16.955 1.00 76.38 192 LYS A O 1
ATOM 1565 N N . ARG A 1 193 ? 8.088 -18.551 14.929 1.00 77.69 193 ARG A N 1
ATOM 1566 C CA . ARG A 1 193 ? 8.621 -19.678 14.150 1.00 77.69 193 ARG A CA 1
ATOM 1567 C C . ARG A 1 193 ? 10.133 -19.557 13.969 1.00 77.69 193 ARG A C 1
ATOM 1569 O O . ARG A 1 193 ? 10.825 -20.559 14.073 1.00 77.69 193 ARG A O 1
ATOM 1576 N N . ASN A 1 194 ? 10.624 -18.334 13.761 1.00 77.12 194 ASN A N 1
ATOM 1577 C CA . ASN A 1 194 ? 12.024 -18.055 13.458 1.00 77.12 194 ASN A CA 1
ATOM 1578 C C . ASN A 1 194 ? 12.583 -17.007 14.436 1.00 77.12 194 ASN A C 1
ATOM 1580 O O . ASN A 1 194 ? 12.400 -15.807 14.205 1.00 77.12 194 ASN A O 1
ATOM 1584 N N . PRO A 1 195 ? 13.267 -17.430 15.515 1.00 76.12 195 PRO A N 1
ATOM 1585 C CA . PRO A 1 195 ? 13.915 -16.515 16.450 1.00 76.12 195 PRO A CA 1
ATOM 1586 C C . PRO A 1 195 ? 14.854 -15.540 15.720 1.00 76.12 195 PRO A C 1
ATOM 1588 O O . PRO A 1 195 ? 15.670 -15.954 14.903 1.00 76.12 195 PRO A O 1
ATOM 1591 N N . GLY A 1 196 ? 14.718 -14.239 15.992 1.00 76.50 196 GLY A N 1
ATOM 1592 C CA . GLY A 1 196 ? 15.498 -13.166 15.353 1.00 76.50 196 GLY A CA 1
ATOM 1593 C C . GLY A 1 196 ? 14.811 -12.504 14.151 1.00 76.50 196 GLY A C 1
ATOM 1594 O O . GLY A 1 196 ? 15.065 -11.329 13.871 1.00 76.50 196 GLY A O 1
ATOM 1595 N N . ARG A 1 197 ? 13.864 -13.190 13.497 1.00 82.12 197 ARG A N 1
ATOM 1596 C CA . ARG A 1 197 ? 13.030 -12.580 12.455 1.00 82.12 197 ARG A CA 1
ATOM 1597 C C . ARG A 1 197 ? 11.888 -11.800 13.092 1.00 82.12 197 ARG A C 1
ATOM 1599 O O . ARG A 1 197 ? 11.243 -12.259 14.034 1.00 82.12 197 ARG A O 1
ATOM 1606 N N . HIS A 1 198 ? 11.619 -10.620 12.555 1.00 85.38 198 HIS A N 1
ATOM 1607 C CA . HIS A 1 198 ? 10.540 -9.773 13.024 1.00 85.38 198 HIS A CA 1
ATOM 1608 C C . HIS A 1 198 ? 9.859 -9.073 11.858 1.00 85.38 198 HIS A C 1
ATOM 1610 O O . HIS A 1 198 ? 10.529 -8.564 10.964 1.00 85.38 198 HIS A O 1
ATOM 1616 N N . GLU A 1 199 ? 8.535 -9.008 11.916 1.00 88.94 199 GLU A N 1
ATOM 1617 C CA . GLU A 1 199 ? 7.724 -8.335 10.909 1.00 88.94 199 GLU A CA 1
ATOM 1618 C C . GLU A 1 199 ? 7.271 -6.976 11.446 1.00 88.94 199 GLU A C 1
ATOM 1620 O O . GLU A 1 199 ? 7.017 -6.812 12.647 1.00 88.94 199 GLU A O 1
ATOM 1625 N N . LYS A 1 200 ? 7.197 -5.976 10.565 1.00 92.12 200 LYS A N 1
ATOM 1626 C CA . LYS A 1 200 ? 6.806 -4.608 10.913 1.00 92.12 200 LYS A CA 1
ATOM 1627 C C . LYS A 1 200 ? 5.611 -4.178 10.072 1.00 92.12 200 LYS A C 1
ATOM 1629 O O . LYS A 1 200 ? 5.545 -4.438 8.879 1.00 92.12 200 LYS A O 1
ATOM 1634 N N . MET A 1 201 ? 4.708 -3.417 10.671 1.00 94.94 201 MET A N 1
ATOM 1635 C CA . MET A 1 201 ? 3.621 -2.754 9.949 1.00 94.94 201 MET A CA 1
ATOM 1636 C C . MET A 1 201 ? 3.305 -1.398 10.573 1.00 94.94 201 MET A C 1
ATOM 1638 O O . MET A 1 201 ? 3.656 -1.143 11.728 1.00 94.94 201 MET A O 1
ATOM 1642 N N . ASN A 1 202 ? 2.633 -0.522 9.833 1.00 96.75 202 ASN A N 1
ATOM 1643 C CA . ASN A 1 202 ? 2.074 0.700 10.396 1.00 96.75 202 ASN A CA 1
ATOM 1644 C C . ASN A 1 202 ? 0.556 0.588 10.502 1.00 96.75 202 ASN A C 1
ATOM 1646 O O . ASN A 1 202 ? -0.106 0.085 9.595 1.00 96.75 202 ASN A O 1
ATOM 1650 N N . ILE A 1 203 ? 0.027 1.126 11.595 1.00 97.44 203 ILE A N 1
ATOM 1651 C CA . ILE A 1 203 ? -1.403 1.313 11.808 1.00 97.44 203 ILE A CA 1
ATOM 1652 C C . ILE A 1 203 ? -1.671 2.814 11.831 1.00 97.44 203 ILE A C 1
ATOM 1654 O O . ILE A 1 203 ? -1.012 3.550 12.575 1.00 97.44 203 ILE A O 1
ATOM 1658 N N . THR A 1 204 ? -2.635 3.262 11.029 1.00 97.81 204 THR A N 1
ATOM 1659 C CA . THR A 1 204 ? -3.028 4.675 10.963 1.00 97.81 204 THR A CA 1
ATOM 1660 C C . THR A 1 204 ? -4.534 4.811 11.128 1.00 97.81 204 THR A C 1
ATOM 1662 O O . THR A 1 204 ? -5.299 4.134 10.447 1.00 97.81 204 THR A O 1
ATOM 1665 N N . LEU A 1 205 ? -4.965 5.695 12.025 1.00 97.69 205 LEU A N 1
ATOM 1666 C 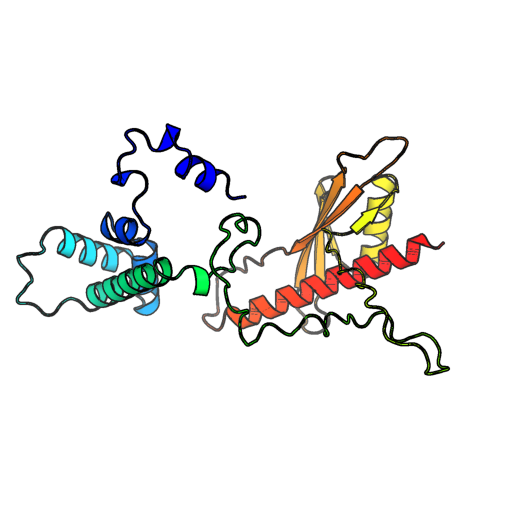CA . LEU A 1 205 ? -6.370 6.031 12.205 1.00 97.69 205 LEU A CA 1
ATOM 1667 C C . LEU A 1 205 ? -6.705 7.284 11.393 1.00 97.69 205 LEU A C 1
ATOM 1669 O O . LEU A 1 205 ? -6.210 8.378 11.667 1.00 97.69 205 LEU A O 1
ATOM 1673 N N . TYR A 1 206 ? -7.581 7.121 10.412 1.00 96.81 206 TYR A N 1
ATOM 1674 C CA . TYR A 1 206 ? -8.102 8.195 9.584 1.00 96.81 206 TYR A CA 1
ATOM 1675 C C . TYR A 1 206 ? -9.505 8.588 10.024 1.00 96.81 206 TYR A C 1
ATOM 1677 O O . TYR A 1 206 ? -10.321 7.757 10.423 1.00 96.81 206 TYR A O 1
ATOM 1685 N N . ARG A 1 207 ? -9.817 9.876 9.895 1.00 94.75 207 ARG A N 1
ATOM 1686 C CA . ARG A 1 207 ? -11.181 10.378 10.045 1.00 94.75 207 ARG A CA 1
ATOM 1687 C C . ARG A 1 207 ? -11.908 10.257 8.707 1.00 94.75 207 ARG A C 1
ATOM 1689 O O . ARG A 1 207 ? -11.444 10.798 7.707 1.00 94.75 207 ARG A O 1
ATOM 1696 N N . SER A 1 208 ? -13.048 9.572 8.688 1.00 91.38 208 SER A N 1
ATOM 1697 C CA . SER A 1 208 ? -13.914 9.524 7.506 1.00 91.38 208 SER A CA 1
ATOM 1698 C C . SER A 1 208 ? -14.487 10.916 7.212 1.00 91.38 208 SER A C 1
ATOM 1700 O O . SER A 1 208 ? -14.822 11.636 8.156 1.00 91.38 208 SER A O 1
ATOM 1702 N N . PRO A 1 209 ? -14.703 11.298 5.939 1.00 88.44 209 PRO A N 1
ATOM 1703 C CA . PRO A 1 209 ? -15.370 12.559 5.600 1.00 88.44 209 PRO A CA 1
ATOM 1704 C C . PRO A 1 209 ? -16.762 12.714 6.231 1.00 88.44 209 PRO A C 1
ATOM 1706 O O . PRO A 1 209 ? -17.237 13.827 6.422 1.00 88.44 209 PRO A O 1
ATOM 1709 N N . ARG A 1 210 ? -17.420 11.596 6.569 1.00 87.56 210 ARG A N 1
ATOM 1710 C CA . ARG A 1 210 ? -18.748 11.567 7.207 1.00 87.56 210 ARG A CA 1
ATOM 1711 C C . ARG A 1 210 ? -18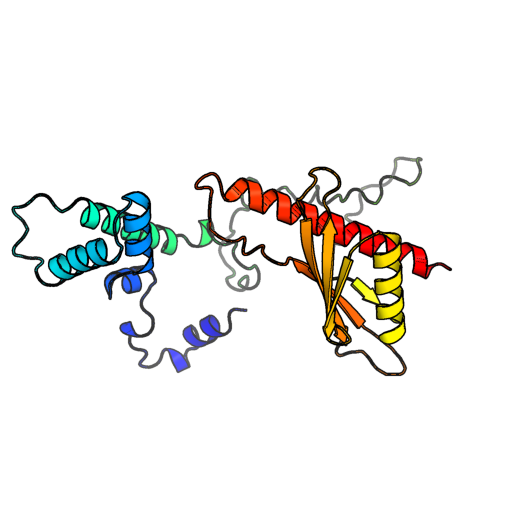.696 11.653 8.735 1.00 87.56 210 ARG A C 1
ATOM 1713 O O . ARG A 1 210 ? -19.741 11.675 9.379 1.00 87.56 210 ARG A O 1
ATOM 1720 N N . CYS A 1 211 ? -17.502 11.677 9.321 1.00 87.00 211 CYS A N 1
ATOM 1721 C CA . CYS A 1 211 ? -17.329 11.710 10.764 1.00 87.00 211 CYS A CA 1
ATOM 1722 C C . CYS A 1 211 ? -17.712 13.080 11.326 1.00 87.00 211 CYS A C 1
ATOM 1724 O O . CYS A 1 211 ? -17.060 14.091 11.044 1.00 87.00 211 CYS A O 1
ATOM 1726 N N . SER A 1 212 ? -18.709 13.088 12.202 1.00 87.88 212 SER A N 1
ATOM 1727 C CA . SER A 1 212 ? -19.096 14.243 13.008 1.00 87.88 212 SER A CA 1
ATOM 1728 C C . SER A 1 212 ? -18.920 13.928 14.493 1.00 87.88 212 SER A C 1
ATOM 1730 O O . SER A 1 212 ? -18.713 12.776 14.867 1.00 87.88 212 SER A O 1
ATOM 1732 N N . GLU A 1 213 ? -19.022 14.939 15.350 1.00 83.50 213 GLU A N 1
ATOM 1733 C CA . GLU A 1 213 ? -18.967 14.739 16.803 1.00 83.50 213 GLU A CA 1
ATOM 1734 C C . GLU A 1 213 ? -20.151 13.904 17.323 1.00 83.50 213 GLU A C 1
ATOM 1736 O O . GLU A 1 213 ? -20.000 13.133 18.264 1.00 83.50 213 GLU A O 1
ATOM 1741 N N . ARG A 1 214 ? -21.313 13.990 16.659 1.00 86.88 214 ARG A N 1
ATOM 1742 C CA . ARG A 1 214 ? -22.506 13.189 16.987 1.00 86.88 214 ARG A CA 1
ATOM 1743 C C . ARG A 1 214 ? -22.493 11.796 16.356 1.00 86.88 214 ARG A C 1
ATOM 1745 O O . ARG A 1 214 ? -23.225 10.921 16.803 1.00 86.88 214 ARG A O 1
ATOM 1752 N N . SER A 1 215 ? -21.700 11.600 15.306 1.00 89.19 215 SER A N 1
ATOM 1753 C CA . SER A 1 215 ? -21.604 10.350 14.549 1.00 89.19 215 SER A CA 1
ATOM 1754 C C . SER A 1 215 ? -20.137 10.077 14.193 1.00 89.19 215 SER A C 1
ATOM 1756 O O . SER A 1 215 ? -19.697 10.404 13.079 1.00 89.19 215 SER A O 1
ATOM 1758 N N . PRO A 1 216 ? -19.351 9.533 15.138 1.00 91.44 216 PRO A N 1
ATOM 1759 C CA . PRO A 1 216 ? -17.956 9.219 14.883 1.00 91.44 216 PRO A CA 1
ATOM 1760 C C . PRO A 1 216 ? -17.861 8.161 13.779 1.00 91.44 216 PRO A C 1
ATOM 1762 O O . PRO A 1 216 ? -18.664 7.233 13.727 1.00 91.44 216 PRO A O 1
ATOM 1765 N N . ASP A 1 217 ? -16.896 8.313 12.877 1.00 94.12 217 ASP A N 1
ATOM 1766 C CA . ASP A 1 217 ? -16.609 7.332 11.825 1.00 94.12 217 ASP A CA 1
ATOM 1767 C C . ASP A 1 217 ? -15.112 7.392 11.523 1.00 94.12 217 ASP A C 1
ATOM 1769 O O . ASP A 1 217 ? -14.625 8.284 10.819 1.00 94.12 217 ASP A O 1
ATOM 1773 N N . TYR A 1 218 ? -14.363 6.472 12.118 1.00 95.69 218 TYR A N 1
ATOM 1774 C CA . TYR A 1 218 ? -12.923 6.386 11.931 1.00 95.69 218 TYR A CA 1
ATOM 1775 C C . TYR A 1 218 ? -12.551 5.103 11.203 1.00 95.69 218 TYR A C 1
ATOM 1777 O O . TYR A 1 218 ? -13.129 4.044 11.436 1.00 95.69 218 TYR A O 1
ATOM 1785 N N . LEU A 1 219 ? -11.560 5.212 10.326 1.00 96.50 219 LEU A N 1
ATOM 1786 C CA . LEU A 1 219 ? -11.004 4.123 9.543 1.00 96.50 219 LEU A CA 1
ATOM 1787 C C . LEU A 1 219 ? -9.625 3.775 10.098 1.00 96.50 219 LEU A C 1
ATOM 1789 O O . LEU A 1 219 ? -8.724 4.609 10.069 1.00 96.50 219 LEU A O 1
ATOM 1793 N N . LEU A 1 220 ? -9.460 2.551 10.576 1.00 97.19 220 LEU A N 1
ATOM 1794 C CA . LEU A 1 220 ? -8.168 2.005 10.956 1.00 97.19 220 LEU A CA 1
ATOM 1795 C C . LEU A 1 220 ? -7.562 1.282 9.751 1.00 97.19 220 LEU A C 1
ATOM 1797 O O . LEU A 1 220 ? -8.091 0.265 9.298 1.00 97.19 220 LEU A O 1
ATOM 1801 N N . ASP A 1 221 ? -6.472 1.832 9.235 1.00 97.12 221 ASP A N 1
ATOM 1802 C CA . ASP A 1 221 ? -5.725 1.310 8.097 1.00 97.12 221 ASP A CA 1
ATOM 1803 C C . ASP A 1 221 ? -4.462 0.562 8.543 1.00 97.12 221 ASP A C 1
ATOM 1805 O O . ASP A 1 221 ? -3.833 0.926 9.543 1.00 97.12 221 ASP A O 1
ATOM 1809 N N . PHE A 1 222 ? -4.084 -0.455 7.768 1.00 96.81 222 PHE A N 1
ATOM 1810 C CA . PHE A 1 222 ? -2.909 -1.292 7.992 1.00 96.81 222 PHE A CA 1
ATOM 1811 C C . PHE A 1 222 ? -2.028 -1.260 6.747 1.00 96.81 222 PHE A C 1
ATOM 1813 O O . PHE A 1 222 ? -2.467 -1.614 5.656 1.00 96.81 222 PHE A O 1
ATOM 1820 N N . SER A 1 223 ? -0.761 -0.894 6.918 1.00 94.00 223 SER A N 1
ATOM 1821 C CA . SER A 1 223 ? 0.221 -0.872 5.831 1.00 94.00 223 SER A CA 1
ATOM 1822 C C . SER A 1 223 ? 1.438 -1.707 6.196 1.00 94.00 223 SER A C 1
ATOM 1824 O O . SER A 1 223 ? 1.989 -1.566 7.291 1.00 94.00 223 SER A O 1
ATOM 1826 N N . SER A 1 224 ? 1.869 -2.575 5.280 1.00 91.62 224 SER A N 1
ATOM 1827 C CA . SER A 1 224 ? 3.127 -3.302 5.442 1.00 91.62 224 SER A CA 1
ATOM 1828 C C . SER A 1 224 ? 4.298 -2.313 5.425 1.00 91.62 224 SER A C 1
ATOM 1830 O O . SER A 1 224 ? 4.316 -1.360 4.641 1.00 91.62 224 SER A O 1
ATOM 1832 N N . CYS A 1 225 ? 5.265 -2.506 6.321 1.00 85.00 225 CYS A N 1
ATOM 1833 C CA . CYS A 1 225 ? 6.548 -1.827 6.214 1.00 85.00 225 CYS A CA 1
ATOM 1834 C C . CYS A 1 225 ? 7.431 -2.698 5.327 1.00 85.00 225 CYS A C 1
ATOM 1836 O O . CYS A 1 225 ? 7.886 -3.740 5.793 1.00 85.00 225 CYS A O 1
ATOM 1838 N N . GLN A 1 226 ? 7.709 -2.276 4.091 1.00 69.31 226 GLN A N 1
ATOM 1839 C CA . GLN A 1 226 ? 8.743 -2.951 3.312 1.00 69.31 226 GLN A CA 1
ATOM 1840 C C . GLN A 1 226 ? 10.041 -2.943 4.119 1.00 69.31 226 GLN A C 1
ATOM 1842 O O . GLN A 1 226 ? 10.505 -1.898 4.585 1.00 69.31 226 GLN A O 1
ATOM 1847 N N . MET A 1 227 ? 10.573 -4.140 4.347 1.00 56.50 227 MET A N 1
ATOM 1848 C CA . MET A 1 227 ? 11.876 -4.322 4.950 1.00 56.50 227 MET A CA 1
ATOM 1849 C C . MET A 1 227 ? 12.892 -3.819 3.919 1.00 56.50 227 MET A C 1
ATOM 1851 O O . MET A 1 227 ? 13.289 -4.549 3.016 1.00 56.50 227 MET A O 1
ATOM 1855 N N . GLU A 1 228 ? 13.308 -2.557 4.025 1.00 48.22 228 GLU A N 1
ATOM 1856 C CA . GLU A 1 228 ? 14.631 -2.156 3.548 1.00 48.22 228 GLU A CA 1
ATOM 1857 C C . GLU A 1 228 ? 15.639 -2.874 4.451 1.00 48.22 228 GLU A C 1
ATOM 1859 O O . GLU A 1 228 ? 16.185 -2.301 5.390 1.00 48.22 228 GLU A O 1
ATOM 1864 N N . ASN A 1 229 ? 15.805 -4.184 4.255 1.00 42.53 229 ASN A N 1
ATOM 1865 C CA . ASN A 1 229 ? 16.931 -4.885 4.840 1.00 42.53 229 ASN A CA 1
ATOM 1866 C C . ASN A 1 229 ? 18.173 -4.285 4.195 1.00 42.53 229 ASN A C 1
ATOM 1868 O O . ASN A 1 229 ? 18.398 -4.461 2.997 1.00 42.53 229 ASN A O 1
ATOM 1872 N N . GLU A 1 230 ? 18.897 -3.498 4.990 1.00 45.09 230 GLU A N 1
ATOM 1873 C CA . GLU A 1 230 ? 20.334 -3.649 5.231 1.00 45.09 230 GLU A CA 1
ATOM 1874 C C . GLU A 1 230 ? 20.970 -4.593 4.199 1.00 45.09 230 GLU A C 1
ATOM 1876 O O . GLU A 1 230 ? 21.157 -5.785 4.432 1.00 45.09 230 GLU A O 1
ATOM 1881 N N . ARG A 1 231 ? 21.211 -4.057 2.994 1.00 38.91 231 ARG A N 1
ATOM 1882 C CA . ARG A 1 231 ? 21.882 -4.748 1.890 1.00 38.91 231 ARG A CA 1
ATOM 1883 C C . ARG A 1 231 ? 23.368 -4.838 2.196 1.00 38.91 231 ARG A C 1
ATOM 1885 O O . ARG A 1 231 ? 24.184 -4.267 1.488 1.00 38.91 231 ARG A O 1
ATOM 1892 N N . GLU A 1 232 ? 23.723 -5.575 3.230 1.00 42.41 232 GLU A N 1
ATOM 1893 C CA . GLU A 1 232 ? 25.062 -6.116 3.359 1.00 42.41 232 GLU A CA 1
ATOM 1894 C C . GLU A 1 232 ? 24.915 -7.587 3.735 1.00 42.41 232 GLU A C 1
ATOM 1896 O O . GLU A 1 232 ? 24.529 -7.921 4.846 1.00 42.41 232 GLU A O 1
ATOM 1901 N N . GLN A 1 233 ? 25.257 -8.452 2.774 1.00 44.22 233 GLN A N 1
ATOM 1902 C CA . GLN A 1 233 ? 25.473 -9.899 2.921 1.00 44.22 233 GLN A CA 1
ATOM 1903 C C . GLN A 1 233 ? 24.244 -10.808 2.743 1.00 44.22 233 GLN A C 1
ATOM 1905 O O . GLN A 1 233 ? 23.702 -11.367 3.688 1.00 44.22 233 GLN A O 1
ATOM 1910 N N . SER A 1 234 ? 23.854 -11.046 1.488 1.00 39.19 234 SER A N 1
ATOM 1911 C CA . SER A 1 234 ? 23.745 -12.399 0.893 1.00 39.19 234 SER A CA 1
ATOM 1912 C C . SER A 1 234 ? 23.064 -12.304 -0.475 1.00 39.19 234 SER A C 1
ATOM 1914 O O . SER A 1 234 ? 21.926 -11.866 -0.605 1.00 39.19 234 SER A O 1
ATOM 1916 N N . GLY A 1 235 ? 23.804 -12.656 -1.525 1.00 42.59 235 GLY A N 1
ATOM 1917 C CA . GLY A 1 235 ? 23.363 -12.567 -2.915 1.00 42.59 235 GLY A CA 1
ATOM 1918 C C . GLY A 1 235 ? 22.572 -13.783 -3.376 1.00 42.59 235 GLY A C 1
ATOM 1919 O O . GLY A 1 235 ? 22.946 -14.364 -4.388 1.00 42.59 235 GLY A O 1
ATOM 1920 N N . ASP A 1 236 ? 21.516 -14.184 -2.662 1.00 41.72 236 ASP A N 1
ATOM 1921 C CA . ASP A 1 236 ? 20.680 -15.286 -3.144 1.00 41.72 236 ASP A CA 1
ATOM 1922 C C . ASP A 1 236 ? 19.194 -15.172 -2.739 1.00 41.72 236 ASP A C 1
ATOM 1924 O O . ASP A 1 236 ? 18.845 -15.043 -1.567 1.00 41.72 236 ASP A O 1
ATOM 1928 N N . ASN A 1 237 ? 18.335 -15.237 -3.762 1.00 45.81 237 ASN A N 1
ATOM 1929 C CA . ASN A 1 237 ? 16.879 -15.437 -3.758 1.00 45.81 237 ASN A CA 1
ATOM 1930 C C . ASN A 1 237 ? 15.965 -14.387 -3.060 1.00 45.81 237 ASN A C 1
ATOM 1932 O O . ASN A 1 237 ? 15.362 -14.628 -2.010 1.00 45.81 237 ASN A O 1
ATOM 1936 N N . SER A 1 238 ? 15.768 -13.230 -3.706 1.00 52.59 238 SER A N 1
ATOM 1937 C CA . SER A 1 238 ? 14.890 -12.132 -3.248 1.00 52.59 238 SER A CA 1
ATOM 1938 C C . SER A 1 238 ? 13.383 -12.449 -3.225 1.00 52.59 238 SER A C 1
ATOM 1940 O O . SER A 1 238 ? 12.645 -11.854 -2.435 1.00 52.59 238 SER A O 1
ATOM 1942 N N . ASP A 1 239 ? 12.903 -13.390 -4.043 1.00 49.66 239 ASP A N 1
ATOM 1943 C CA . ASP A 1 239 ? 11.457 -13.598 -4.250 1.00 49.66 239 ASP A CA 1
ATOM 1944 C C . ASP A 1 239 ? 10.783 -14.403 -3.127 1.00 49.66 239 ASP A C 1
ATOM 1946 O O . ASP A 1 239 ? 9.624 -14.164 -2.758 1.00 49.66 239 ASP A O 1
ATOM 1950 N N . TRP A 1 240 ? 11.525 -15.320 -2.503 1.00 47.00 240 TRP A N 1
ATOM 1951 C CA . TRP A 1 240 ? 11.014 -16.152 -1.411 1.00 47.00 240 TRP A CA 1
ATOM 1952 C C . TRP A 1 240 ? 10.833 -15.362 -0.110 1.00 47.00 240 TRP A C 1
ATOM 1954 O O . TRP A 1 240 ? 9.878 -15.601 0.637 1.00 47.00 240 TRP A O 1
ATOM 1964 N N . VAL A 1 241 ? 11.706 -14.386 0.153 1.00 53.06 241 VAL A N 1
ATOM 1965 C CA . VAL A 1 241 ? 11.654 -13.548 1.363 1.00 53.06 241 VAL A CA 1
ATOM 1966 C C . VAL A 1 241 ? 10.432 -12.621 1.341 1.00 53.06 241 VAL A C 1
ATOM 1968 O O . VAL A 1 241 ? 9.745 -12.490 2.360 1.00 53.06 241 VAL A O 1
ATOM 1971 N N . SER A 1 242 ? 10.106 -12.057 0.171 1.00 53.44 242 SER A N 1
ATOM 1972 C CA . SER A 1 242 ? 8.962 -11.153 -0.035 1.00 53.44 242 SER A CA 1
ATOM 1973 C C . SER A 1 242 ? 7.608 -11.847 0.177 1.00 53.44 242 SER A C 1
ATOM 1975 O O . SER A 1 242 ? 6.713 -11.324 0.852 1.00 53.44 242 SER A O 1
ATOM 1977 N N . SER A 1 243 ? 7.484 -13.089 -0.305 1.00 56.66 243 SER A N 1
ATOM 1978 C CA . SER A 1 243 ? 6.271 -13.899 -0.126 1.00 56.66 243 SER A CA 1
ATOM 1979 C C . SER A 1 243 ? 5.984 -14.199 1.352 1.00 56.66 243 SER A C 1
ATOM 1981 O O . SER A 1 243 ? 4.832 -14.156 1.789 1.00 56.66 243 SER A O 1
ATOM 1983 N N . HIS A 1 244 ? 7.030 -14.434 2.153 1.00 61.78 244 HIS A N 1
ATOM 1984 C CA . HIS A 1 244 ? 6.877 -14.677 3.591 1.00 61.78 244 HIS A CA 1
ATOM 1985 C C . HIS A 1 244 ? 6.461 -13.412 4.359 1.00 61.78 244 HIS A C 1
ATOM 1987 O O . HIS A 1 244 ? 5.603 -13.505 5.233 1.00 61.78 244 HIS A O 1
ATOM 1993 N N . SER A 1 245 ? 7.000 -12.236 4.007 1.00 76.25 245 SER A N 1
ATOM 1994 C CA . SER A 1 245 ? 6.611 -10.960 4.643 1.00 76.25 245 SER A CA 1
ATOM 1995 C C . SER A 1 245 ? 5.134 -10.629 4.398 1.00 76.25 245 SER A C 1
ATOM 1997 O O . SER A 1 245 ? 4.422 -10.234 5.320 1.00 76.25 245 SER A O 1
ATOM 1999 N N . THR A 1 246 ? 4.615 -10.896 3.194 1.00 87.12 246 THR A N 1
ATOM 2000 C CA . THR A 1 246 ? 3.193 -10.656 2.883 1.00 87.12 246 THR A CA 1
ATOM 2001 C C . THR A 1 246 ? 2.260 -11.504 3.756 1.00 87.12 246 THR A C 1
ATOM 2003 O O . THR A 1 246 ? 1.271 -10.997 4.291 1.00 87.12 246 THR A O 1
ATOM 2006 N N . MET A 1 247 ? 2.576 -12.788 3.949 1.00 87.81 247 MET A N 1
ATOM 2007 C CA . MET A 1 247 ? 1.762 -13.662 4.799 1.00 87.81 247 MET A CA 1
ATOM 2008 C C . MET A 1 247 ? 1.868 -13.281 6.282 1.00 87.81 247 MET A C 1
ATOM 2010 O O . MET A 1 247 ? 0.851 -13.217 6.973 1.00 87.81 247 MET A O 1
ATOM 2014 N N . GLU A 1 248 ? 3.072 -12.972 6.773 1.00 88.06 248 GLU A N 1
ATOM 2015 C CA . GLU A 1 248 ? 3.284 -12.509 8.152 1.00 88.06 248 GLU A CA 1
ATOM 2016 C C . GLU A 1 248 ? 2.538 -11.188 8.423 1.00 88.06 248 GLU A C 1
ATOM 2018 O O . GLU A 1 248 ? 1.931 -11.026 9.486 1.00 88.06 248 GLU A O 1
ATOM 2023 N N . PHE A 1 249 ? 2.485 -10.282 7.439 1.00 91.81 249 PHE A N 1
ATOM 2024 C CA . PHE A 1 249 ? 1.669 -9.068 7.487 1.00 91.81 249 PHE A CA 1
ATOM 2025 C C . PHE A 1 249 ? 0.175 -9.373 7.655 1.00 91.81 249 PHE A C 1
ATOM 2027 O O . PHE A 1 249 ? -0.473 -8.810 8.547 1.00 91.81 249 PHE A O 1
ATOM 2034 N N . PHE A 1 250 ? -0.380 -10.291 6.860 1.00 93.50 250 PHE A N 1
ATOM 2035 C CA . PHE A 1 250 ? -1.782 -10.688 7.007 1.00 93.50 250 PHE A CA 1
ATOM 2036 C C . PHE A 1 250 ? -2.055 -11.401 8.335 1.00 93.50 250 PHE A C 1
ATOM 2038 O O . PHE A 1 250 ? -3.093 -11.156 8.954 1.00 93.50 250 PHE A O 1
ATOM 2045 N N . GLU A 1 251 ? -1.122 -12.222 8.826 1.00 92.56 251 GLU A N 1
ATOM 2046 C CA . GLU A 1 251 ? -1.228 -12.838 10.152 1.00 92.56 251 GLU A CA 1
ATOM 2047 C C . GLU A 1 251 ? -1.271 -11.780 11.270 1.00 92.56 251 GLU A C 1
ATOM 2049 O O . GLU A 1 251 ? -2.090 -11.896 12.189 1.00 92.56 251 GLU A O 1
ATOM 2054 N N . MET A 1 252 ? -0.432 -10.736 11.202 1.00 94.06 252 MET A N 1
ATOM 2055 C CA . MET A 1 252 ? -0.475 -9.613 12.152 1.00 94.06 252 MET A CA 1
ATOM 2056 C C . MET A 1 252 ? -1.824 -8.891 12.110 1.00 94.06 252 MET A C 1
ATOM 2058 O O . MET A 1 252 ? -2.443 -8.692 13.160 1.00 94.06 252 MET A O 1
ATOM 2062 N N . CYS A 1 253 ? -2.293 -8.536 10.908 1.00 95.75 253 CYS A N 1
ATOM 2063 C CA . CYS A 1 253 ? -3.572 -7.852 10.719 1.00 95.75 253 CYS A CA 1
ATOM 2064 C C . CYS A 1 253 ? -4.727 -8.684 11.283 1.00 95.75 253 CYS A C 1
ATOM 2066 O O . CYS A 1 253 ? -5.516 -8.179 12.077 1.00 95.75 253 CYS A O 1
ATOM 2068 N N . SER A 1 254 ? -4.786 -9.973 10.941 1.00 95.00 254 SER A N 1
ATOM 2069 C CA . SER A 1 254 ? -5.834 -10.893 11.395 1.00 95.00 254 SER A CA 1
ATOM 2070 C C . SER A 1 254 ? -5.884 -11.006 12.920 1.00 95.00 254 SER A C 1
ATOM 2072 O O . SER A 1 254 ? -6.954 -10.876 13.515 1.00 95.00 254 SER A O 1
ATOM 2074 N N . LYS A 1 255 ? -4.730 -11.157 13.589 1.00 95.19 255 LYS A N 1
ATOM 2075 C CA . LYS A 1 255 ? -4.665 -11.216 15.061 1.00 95.19 255 LYS A CA 1
ATOM 2076 C C . LYS A 1 255 ? -5.246 -9.963 15.711 1.00 95.19 255 LYS A C 1
ATOM 2078 O O . LYS A 1 255 ? -6.031 -10.076 16.650 1.00 95.19 255 LYS A O 1
ATOM 2083 N N . ILE A 1 256 ? -4.890 -8.783 15.204 1.00 96.12 256 ILE A N 1
ATOM 2084 C CA . ILE A 1 256 ? -5.377 -7.510 15.750 1.00 96.12 256 ILE A CA 1
ATOM 2085 C C . ILE A 1 256 ? -6.861 -7.320 15.448 1.00 96.12 256 ILE A C 1
ATOM 2087 O O . ILE A 1 256 ? -7.618 -6.995 16.358 1.00 96.12 256 ILE A O 1
ATOM 2091 N N . ILE A 1 257 ? -7.295 -7.569 14.211 1.00 96.12 257 ILE A N 1
ATOM 2092 C CA . ILE A 1 257 ? -8.698 -7.426 13.802 1.00 96.12 257 ILE A CA 1
ATOM 2093 C C . ILE A 1 257 ? -9.594 -8.348 14.630 1.00 96.12 257 ILE A C 1
ATOM 2095 O O . ILE A 1 257 ? -10.574 -7.878 15.202 1.00 96.12 257 ILE A O 1
ATOM 2099 N N . ASN A 1 258 ? -9.230 -9.625 14.777 1.00 95.19 258 ASN A N 1
ATOM 2100 C CA . ASN A 1 258 ? -9.986 -10.571 15.600 1.00 95.19 258 ASN A CA 1
ATOM 2101 C C . ASN A 1 258 ? -10.050 -10.116 17.061 1.00 95.19 258 ASN A C 1
ATOM 2103 O O . ASN A 1 258 ? -11.095 -10.211 17.702 1.00 95.19 258 ASN A O 1
ATOM 2107 N N . LYS A 1 259 ? -8.946 -9.572 17.586 1.00 94.12 259 LYS A N 1
ATOM 2108 C CA . LYS A 1 259 ? -8.895 -9.081 18.962 1.00 94.12 259 LYS A CA 1
ATOM 2109 C C . LYS A 1 259 ? -9.787 -7.862 19.184 1.00 94.12 259 LYS A C 1
ATOM 2111 O O . LYS A 1 259 ? -10.432 -7.782 20.224 1.00 94.12 259 LYS A O 1
ATOM 2116 N N . LEU A 1 260 ? -9.844 -6.947 18.219 1.00 93.50 260 LEU A N 1
ATOM 2117 C CA . LEU A 1 260 ? -10.708 -5.765 18.261 1.00 93.50 260 LEU A CA 1
ATOM 2118 C C . LEU A 1 260 ? -12.187 -6.123 18.042 1.00 93.50 260 LEU A C 1
ATOM 2120 O O . LEU A 1 260 ? -13.053 -5.536 18.682 1.00 93.50 260 LEU A O 1
ATOM 2124 N N . ALA A 1 261 ? -12.482 -7.105 17.187 1.00 86.44 261 ALA A N 1
ATOM 2125 C CA . ALA A 1 261 ? -13.850 -7.528 16.887 1.00 86.44 261 ALA A CA 1
ATOM 2126 C C . ALA A 1 261 ? -14.548 -8.189 18.088 1.00 86.44 261 ALA A C 1
ATOM 2128 O O . ALA A 1 261 ? -15.717 -7.920 18.342 1.00 86.44 261 ALA A O 1
ATOM 2129 N N . LEU A 1 262 ? -13.832 -9.013 18.860 1.00 74.19 262 LEU A N 1
ATOM 2130 C CA . LEU A 1 262 ? -14.386 -9.688 20.043 1.00 74.19 262 LEU A CA 1
ATOM 2131 C C . LEU A 1 262 ? -14.730 -8.728 21.194 1.00 74.19 262 LEU A C 1
ATOM 2133 O O . LEU A 1 262 ? -15.523 -9.072 22.062 1.00 74.19 262 LEU A O 1
ATOM 2137 N N . GLN A 1 263 ? -14.130 -7.538 21.212 1.00 64.69 263 GLN A N 1
ATOM 2138 C CA . GLN A 1 263 ? -14.279 -6.559 22.294 1.00 64.69 263 GLN A CA 1
ATOM 2139 C C . GLN A 1 263 ? -15.500 -5.650 22.106 1.00 64.69 263 GLN A C 1
ATOM 2141 O O . GLN A 1 263 ? -15.961 -5.058 23.070 1.00 64.69 263 GLN A O 1
ATOM 2146 N N . GLY A 1 264 ? -16.058 -5.561 20.893 1.00 57.94 264 GLY A N 1
ATOM 2147 C CA . GLY A 1 264 ? -17.254 -4.754 20.622 1.00 57.94 264 GLY A CA 1
ATOM 2148 C C . GLY A 1 264 ? -18.569 -5.338 21.158 1.00 57.94 264 GLY A C 1
ATOM 2149 O O . GLY A 1 264 ? -19.605 -4.701 20.995 1.00 57.94 264 GLY A O 1
ATOM 2150 N N . ASN A 1 265 ? -18.534 -6.533 21.761 1.00 48.31 265 ASN A N 1
ATOM 2151 C CA . ASN A 1 265 ? -19.707 -7.261 22.262 1.00 48.31 265 ASN A CA 1
ATOM 2152 C C . ASN A 1 265 ? -19.822 -7.303 23.802 1.00 48.31 265 ASN A C 1
ATOM 2154 O O . ASN A 1 265 ? -20.736 -7.958 24.303 1.00 48.31 265 ASN A O 1
ATOM 2158 N N . ASN A 1 266 ? -18.928 -6.630 24.535 1.00 37.75 266 ASN A N 1
ATOM 2159 C CA . ASN A 1 266 ? -18.990 -6.465 25.996 1.00 37.75 266 ASN A CA 1
ATOM 2160 C C . ASN A 1 266 ? -19.187 -4.992 26.359 1.00 37.75 266 ASN A C 1
ATOM 2162 O O . ASN A 1 266 ? -19.773 -4.742 27.435 1.00 37.75 266 ASN A O 1
#

Organism: Oikopleura dioica (NCBI:txid34765)

Secondary structure (DSSP, 8-state):
--HHHHHHH-TTTTTT--GGGS--HHHHTTSS--HHHHHHHHHHHT--HHHHHHHHHHHHH-TTT-TTSPPPHHHHHHHHHHHHHHHHHH-HHHHSPPPGGGTT-TT---PPPTTS--TT----GGG--S------S------PPPP---SSEEE-S-HHHHHHHHHHHHHHHT-EEEEEETTEEEEEEE-SSSTT-EEEEEEEEEEPTT--SSS--EEEEEEE--------S--S-HHHHHHHHHHHHHHHHHHHHHHHHGGGG-

Radius of gyration: 27.51 Å; chains: 1; bounding box: 71×51×66 Å